Protein AF-A0A534K0Y6-F1 (afdb_monomer)

pLDDT: mean 85.87, std 16.63, range [29.5, 97.94]

Structure (mmCIF, N/CA/C/O backbone):
data_AF-A0A534K0Y6-F1
#
_entry.id   AF-A0A534K0Y6-F1
#
loop_
_atom_site.group_PDB
_atom_site.id
_atom_site.type_symbol
_atom_site.label_atom_id
_atom_site.label_alt_id
_atom_site.label_comp_id
_atom_site.label_asym_id
_atom_site.label_entity_id
_atom_site.label_seq_id
_atom_site.pdbx_PDB_ins_code
_atom_site.Cartn_x
_atom_site.Cartn_y
_atom_site.Cartn_z
_atom_site.occupancy
_atom_site.B_iso_or_equiv
_atom_site.auth_seq_id
_atom_site.auth_comp_id
_atom_site.auth_asym_id
_atom_site.auth_atom_id
_atom_site.pdbx_PDB_model_num
ATOM 1 N N . MET A 1 1 ? -35.574 9.464 45.208 1.00 36.12 1 MET A N 1
ATOM 2 C CA . MET A 1 1 ? -35.406 8.238 44.398 1.00 36.12 1 MET A CA 1
ATOM 3 C C . MET A 1 1 ? -35.103 8.623 42.957 1.00 36.12 1 MET A C 1
ATOM 5 O O . MET A 1 1 ? -35.873 9.393 42.411 1.00 36.12 1 MET A O 1
ATOM 9 N N . LYS A 1 2 ? -33.995 8.073 42.424 1.00 36.19 2 LYS A N 1
ATOM 10 C CA . LYS A 1 2 ? -33.564 7.928 41.011 1.00 36.19 2 LYS A CA 1
ATOM 11 C C . LYS A 1 2 ? -33.537 9.222 40.169 1.00 36.19 2 LYS A C 1
ATOM 13 O O . LYS A 1 2 ? -34.565 9.808 39.893 1.00 36.19 2 LYS A O 1
ATOM 18 N N . GLY A 1 3 ? -32.396 9.765 39.746 1.00 32.25 3 GLY A N 1
ATOM 19 C CA . GLY A 1 3 ? -31.177 9.105 39.270 1.00 32.25 3 GLY A CA 1
ATOM 20 C C . GLY A 1 3 ? -31.118 9.255 37.747 1.00 32.25 3 GLY A C 1
ATOM 21 O O . GLY A 1 3 ? -31.883 8.606 37.049 1.00 32.25 3 GLY A O 1
ATOM 22 N N . ARG A 1 4 ? -30.257 10.164 37.268 1.00 42.78 4 ARG A N 1
ATOM 23 C CA . ARG A 1 4 ? -29.992 10.484 35.853 1.00 42.78 4 ARG A CA 1
ATOM 24 C C . ARG A 1 4 ? -29.722 9.232 35.014 1.00 42.78 4 ARG A C 1
ATOM 26 O O . ARG A 1 4 ? -28.855 8.453 35.388 1.00 42.78 4 ARG A O 1
ATOM 33 N N . GLU A 1 5 ? -30.234 9.217 33.788 1.00 32.22 5 GLU A N 1
ATOM 34 C CA . GLU A 1 5 ? -29.513 8.633 32.654 1.00 32.22 5 GLU A CA 1
ATOM 35 C C . GLU A 1 5 ? -29.237 9.727 31.622 1.00 32.22 5 GLU A C 1
ATOM 37 O O . GLU A 1 5 ? -30.027 10.040 30.738 1.00 32.22 5 GLU A O 1
ATOM 42 N N . ARG A 1 6 ? -28.074 10.368 31.790 1.00 37.31 6 ARG A N 1
ATOM 43 C CA . ARG A 1 6 ? -27.384 11.013 30.676 1.00 37.31 6 ARG A CA 1
ATOM 44 C C . ARG A 1 6 ? -26.852 9.879 29.813 1.00 37.31 6 ARG A C 1
ATOM 46 O O . ARG A 1 6 ? -25.880 9.232 30.200 1.00 37.31 6 ARG A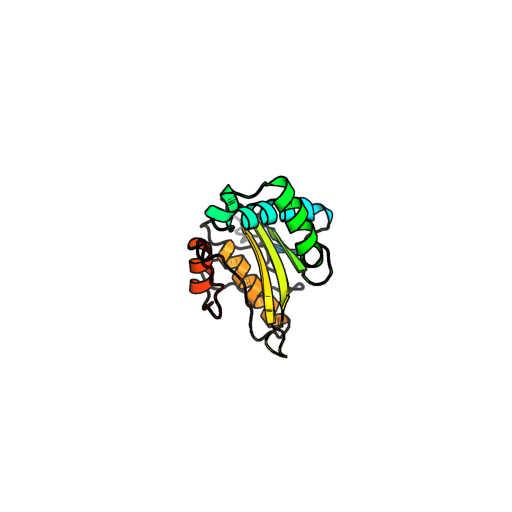 O 1
ATOM 53 N N . THR A 1 7 ? -27.467 9.656 28.662 1.00 35.94 7 THR A N 1
ATOM 54 C CA . THR A 1 7 ? -26.896 8.829 27.602 1.00 35.94 7 THR A CA 1
ATOM 55 C C . THR A 1 7 ? -25.532 9.422 27.257 1.00 35.94 7 THR A C 1
ATOM 57 O O . THR A 1 7 ? -25.429 10.544 26.755 1.00 35.94 7 THR A O 1
ATOM 60 N N . LYS A 1 8 ? -24.461 8.711 27.621 1.00 36.12 8 LYS A N 1
ATOM 61 C CA . LYS A 1 8 ? -23.098 9.057 27.226 1.00 36.12 8 LYS A CA 1
ATOM 62 C C . LYS A 1 8 ? -23.056 8.999 25.698 1.00 36.12 8 LYS A C 1
ATOM 64 O O . LYS A 1 8 ? -23.096 7.911 25.135 1.00 36.12 8 LYS A O 1
ATOM 69 N N . ARG A 1 9 ? -22.972 10.154 25.029 1.00 36.78 9 ARG A N 1
ATOM 70 C CA . ARG A 1 9 ? -22.411 10.203 23.674 1.00 36.78 9 ARG A CA 1
ATOM 71 C C . ARG A 1 9 ? -20.960 9.772 23.826 1.00 36.78 9 ARG A C 1
ATOM 73 O O . ARG A 1 9 ? -20.152 10.532 24.358 1.00 36.78 9 ARG A O 1
ATOM 80 N N . GLY A 1 10 ? -20.674 8.521 23.479 1.00 29.50 10 GLY A N 1
ATOM 81 C CA . GLY A 1 10 ? -19.304 8.085 23.264 1.00 29.50 10 GLY A CA 1
ATOM 82 C C . GLY A 1 10 ? -18.691 8.993 22.206 1.00 29.50 10 GLY A C 1
ATOM 83 O O . GLY A 1 10 ? -19.350 9.338 21.225 1.00 29.50 10 GLY A O 1
ATOM 84 N N . SER A 1 11 ? -17.467 9.447 22.445 1.00 37.84 11 SER A N 1
ATOM 85 C CA . SER A 1 11 ? -16.664 10.106 21.426 1.00 37.84 11 SER A CA 1
ATOM 86 C C . SER A 1 11 ? -16.333 9.062 20.361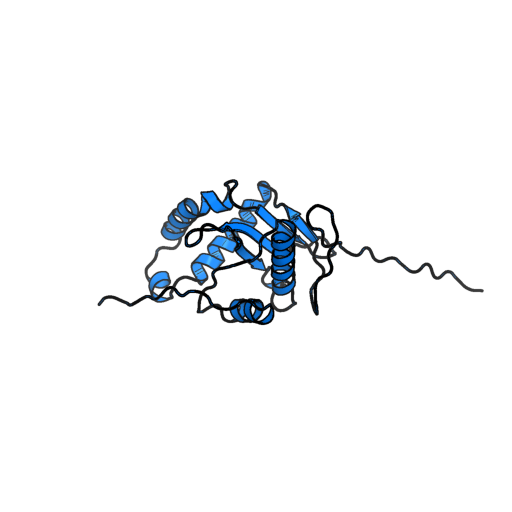 1.00 37.84 11 SER A C 1
ATOM 88 O O . SER A 1 11 ? -15.359 8.325 20.500 1.00 37.84 11 SER A O 1
ATOM 90 N N . HIS A 1 12 ? -17.191 8.945 19.352 1.00 41.34 12 HIS A N 1
ATOM 91 C CA . HIS A 1 12 ? -16.861 8.225 18.131 1.00 41.34 12 HIS A CA 1
ATOM 92 C C . HIS A 1 12 ? -15.654 8.927 17.492 1.00 41.34 12 HIS A C 1
ATOM 94 O O . HIS A 1 12 ? -15.590 10.158 17.437 1.00 41.34 12 HIS A O 1
ATOM 100 N N . ALA A 1 13 ? -14.637 8.147 17.145 1.00 44.53 13 ALA A N 1
ATOM 101 C CA . ALA A 1 13 ? -13.423 8.625 16.513 1.00 44.53 13 ALA A CA 1
ATOM 102 C C . ALA A 1 13 ? -13.706 8.755 15.017 1.00 44.53 13 ALA A C 1
ATOM 104 O O . ALA A 1 13 ? -13.578 7.812 14.244 1.00 44.53 13 ALA A O 1
ATOM 105 N N . ASP A 1 14 ? -14.135 9.946 14.622 1.00 48.50 14 ASP A N 1
ATOM 106 C CA . ASP A 1 14 ? -14.638 10.201 13.280 1.00 48.50 14 ASP A CA 1
ATOM 107 C C . ASP A 1 14 ? -13.602 9.888 12.193 1.00 48.50 14 ASP A C 1
ATOM 109 O O . ASP A 1 14 ? -12.539 10.514 12.103 1.00 48.50 14 ASP A O 1
ATOM 113 N N . THR A 1 15 ? -13.938 8.941 11.315 1.00 58.16 15 THR A N 1
ATOM 114 C CA . THR A 1 15 ? -13.209 8.732 10.070 1.00 58.16 15 THR A CA 1
ATOM 115 C C . THR A 1 15 ? -13.564 9.854 9.095 1.00 58.16 15 THR A C 1
ATOM 117 O O . THR A 1 15 ? -14.646 9.869 8.509 1.00 58.16 15 THR A O 1
ATOM 120 N N . LEU A 1 16 ? -12.656 10.817 8.937 1.00 63.31 16 LEU A N 1
ATOM 121 C CA . LEU A 1 16 ? -12.852 11.967 8.057 1.00 63.31 16 LEU A CA 1
ATOM 122 C C . LEU A 1 16 ? -12.011 11.833 6.780 1.00 63.31 16 LEU A C 1
ATOM 124 O O . LEU A 1 16 ? -10.851 11.416 6.829 1.00 63.31 16 LEU A O 1
ATOM 128 N N . ILE A 1 17 ? -12.579 12.236 5.643 1.00 68.62 17 ILE A N 1
ATOM 129 C CA . ILE A 1 17 ? -11.838 12.563 4.416 1.00 68.62 17 ILE A CA 1
ATOM 130 C C . ILE A 1 17 ? -12.109 14.026 4.118 1.00 68.62 17 ILE A C 1
ATOM 132 O O . ILE A 1 17 ? -13.266 14.404 3.946 1.00 68.62 17 ILE A O 1
ATOM 136 N N . ASP A 1 18 ? -11.047 14.832 4.085 1.00 64.94 18 ASP A N 1
ATOM 137 C CA . ASP A 1 18 ? -11.118 16.277 3.843 1.00 64.94 18 ASP A CA 1
ATOM 138 C C . ASP A 1 18 ? -12.089 17.003 4.808 1.00 64.94 18 ASP A C 1
ATOM 140 O O . ASP A 1 18 ? -12.725 17.991 4.466 1.00 64.94 18 ASP A O 1
ATOM 144 N N . GLY A 1 19 ? -12.193 16.504 6.050 1.00 61.09 19 GLY A N 1
ATOM 145 C CA . GLY A 1 19 ? -13.056 17.060 7.104 1.00 61.09 19 GLY A CA 1
ATOM 146 C C . GLY A 1 19 ? -14.483 16.504 7.134 1.00 61.09 19 GLY A C 1
ATOM 147 O O . GLY A 1 19 ? -15.233 16.808 8.057 1.00 61.09 19 GLY A O 1
ATOM 148 N N . GLU A 1 20 ? -14.848 15.648 6.182 1.00 55.97 20 GLU A N 1
ATOM 149 C CA . GLU A 1 20 ? -16.186 15.071 6.076 1.00 55.97 20 GLU A CA 1
ATOM 150 C C . GLU A 1 20 ? -16.212 13.606 6.509 1.00 55.97 20 GLU A C 1
ATOM 152 O O . GLU A 1 20 ? -15.372 12.803 6.087 1.00 55.97 20 GLU A O 1
ATOM 157 N N . ARG A 1 21 ? -17.222 13.248 7.306 1.00 64.94 21 ARG A N 1
ATOM 158 C CA . ARG A 1 21 ? -17.477 11.864 7.716 1.00 64.94 21 ARG A CA 1
ATOM 159 C C . ARG A 1 21 ? -17.936 11.034 6.521 1.00 64.94 21 ARG A C 1
ATOM 161 O O . ARG A 1 21 ? -18.709 11.515 5.696 1.00 64.94 21 ARG A O 1
ATOM 168 N N . PHE A 1 22 ? -17.519 9.776 6.475 1.00 66.75 22 PHE A N 1
ATOM 169 C CA . PHE A 1 22 ? -18.128 8.775 5.604 1.00 66.75 22 PHE A CA 1
ATOM 170 C C . PHE A 1 22 ? -18.414 7.487 6.381 1.00 66.75 22 PHE A C 1
ATOM 172 O O . PHE A 1 22 ? -17.815 7.237 7.428 1.00 66.75 22 PHE A O 1
ATOM 179 N N . GLU A 1 23 ? -19.345 6.685 5.871 1.00 62.94 23 GLU A N 1
ATOM 180 C CA . GLU A 1 23 ? -19.694 5.385 6.443 1.00 62.94 23 GLU A CA 1
ATOM 181 C C . GLU A 1 23 ? -18.841 4.282 5.811 1.00 62.94 23 GLU A C 1
ATOM 183 O O . GLU A 1 23 ? -18.785 4.147 4.590 1.00 62.94 23 GLU A O 1
ATOM 188 N N . GLN A 1 24 ? -18.169 3.491 6.648 1.00 62.97 24 GLN A N 1
ATOM 189 C CA . GLN A 1 24 ? -17.476 2.275 6.218 1.00 62.97 24 GLN A CA 1
ATOM 190 C C . GLN A 1 24 ? -18.466 1.109 6.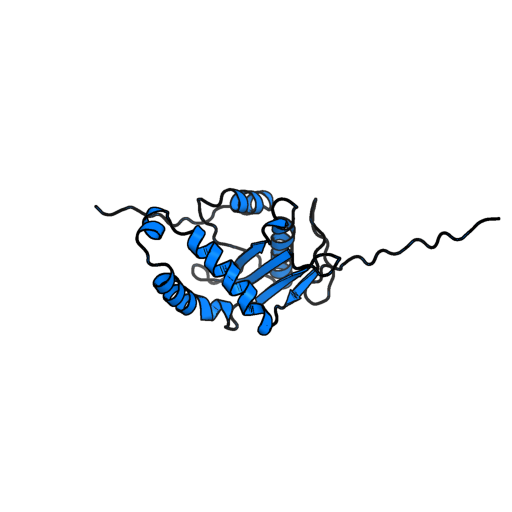124 1.00 62.97 24 GLN A C 1
ATOM 192 O O . GLN A 1 24 ? -19.420 1.030 6.900 1.00 62.97 24 GLN A O 1
ATOM 197 N N . THR A 1 25 ? -18.242 0.183 5.191 1.00 54.75 25 THR A N 1
ATOM 198 C CA . THR A 1 25 ? -19.188 -0.908 4.923 1.00 54.75 25 THR A CA 1
ATOM 199 C C . THR A 1 25 ? -18.751 -2.233 5.558 1.00 54.75 25 THR A C 1
ATOM 201 O O . THR A 1 25 ? -17.730 -2.829 5.219 1.00 54.75 25 THR A O 1
ATOM 204 N N . GLY A 1 26 ? -19.587 -2.794 6.434 1.00 57.81 26 GLY A N 1
ATOM 205 C CA . GLY A 1 26 ? -19.387 -4.122 7.034 1.00 57.81 26 GLY A CA 1
ATOM 206 C C . GLY A 1 26 ? -18.563 -4.110 8.327 1.00 57.81 26 GLY A C 1
ATOM 207 O O . GLY A 1 26 ? -18.491 -3.100 9.012 1.00 57.81 26 GLY A O 1
ATOM 208 N 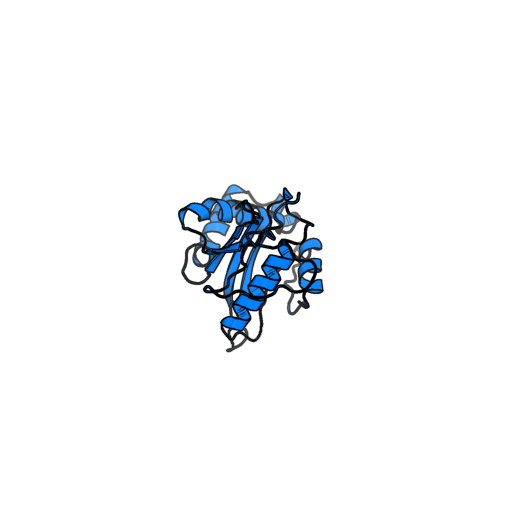N . ALA A 1 27 ? -17.973 -5.255 8.699 1.00 54.88 27 ALA A N 1
ATOM 209 C CA . ALA A 1 27 ? -17.167 -5.389 9.918 1.00 54.88 27 ALA A CA 1
ATOM 210 C C . ALA A 1 27 ? -15.810 -4.679 9.765 1.00 54.88 27 ALA A C 1
ATOM 212 O O . ALA A 1 27 ? -14.798 -5.302 9.432 1.00 54.88 27 ALA A O 1
ATOM 213 N N . THR A 1 28 ? -15.808 -3.365 9.941 1.00 64.44 28 THR A N 1
ATOM 214 C CA . THR A 1 28 ? -14.615 -2.523 9.910 1.00 64.44 28 THR A CA 1
ATOM 215 C C . THR A 1 28 ? -14.264 -2.027 11.306 1.00 64.44 28 THR A C 1
ATOM 217 O O . THR A 1 28 ? -15.113 -1.904 12.188 1.00 64.44 28 THR A O 1
ATOM 220 N N . VAL A 1 29 ? -12.971 -1.790 11.524 1.00 79.38 29 VAL A N 1
ATOM 221 C CA . VAL A 1 29 ? -12.486 -1.098 12.721 1.00 79.38 29 VAL A CA 1
ATOM 222 C C . VAL A 1 29 ? -12.632 0.396 12.485 1.00 79.38 29 VAL A C 1
ATOM 224 O O . VAL A 1 29 ? -12.173 0.891 11.452 1.00 79.38 29 VAL A O 1
ATOM 227 N N . GLU A 1 30 ? -13.237 1.093 13.444 1.00 79.44 30 GLU A N 1
ATOM 228 C CA . GLU A 1 30 ? -13.279 2.553 13.468 1.00 79.44 30 GLU A CA 1
ATOM 229 C C . GLU A 1 30 ? -11.848 3.093 13.569 1.00 79.44 30 GLU A C 1
ATOM 231 O O . GLU A 1 30 ? -11.088 2.727 14.469 1.00 79.44 30 GLU A O 1
ATOM 236 N N . LEU A 1 31 ? -11.467 3.929 12.607 1.00 87.12 31 LEU A N 1
ATOM 237 C CA . LEU A 1 31 ? -10.135 4.513 12.541 1.00 87.12 31 LEU A CA 1
ATOM 238 C C . LEU A 1 31 ? -10.203 5.997 12.197 1.00 87.12 31 LEU A C 1
ATOM 240 O O . LEU A 1 31 ? -11.047 6.448 11.425 1.00 87.12 31 LEU A O 1
ATOM 244 N N . ARG A 1 32 ? -9.278 6.772 12.750 1.00 90.44 32 ARG A N 1
ATOM 245 C CA . ARG A 1 32 ? -9.068 8.170 12.402 1.00 90.44 32 ARG A CA 1
ATOM 246 C C . ARG A 1 32 ? -7.903 8.261 11.431 1.00 90.44 32 ARG A C 1
ATOM 248 O O . ARG A 1 32 ? -6.785 7.879 11.764 1.00 90.44 32 ARG A O 1
ATOM 255 N N . MET A 1 33 ? -8.158 8.814 10.250 1.00 93.50 33 MET A N 1
ATOM 256 C CA . MET A 1 33 ? -7.110 9.077 9.266 1.00 93.50 33 MET A CA 1
ATOM 257 C C . MET A 1 33 ? -6.658 10.529 9.341 1.00 93.50 33 MET A C 1
ATOM 259 O O . MET A 1 33 ? -7.474 11.450 9.416 1.00 93.50 33 MET A O 1
ATOM 263 N N . ARG A 1 34 ? -5.347 10.750 9.281 1.00 93.50 34 ARG A N 1
ATOM 264 C CA . ARG A 1 34 ? -4.760 12.091 9.172 1.00 93.50 34 ARG A CA 1
ATOM 265 C C . ARG A 1 34 ? -3.528 12.071 8.292 1.00 93.50 34 ARG A C 1
ATOM 267 O O . ARG A 1 34 ? -2.870 11.043 8.189 1.00 93.50 34 ARG A O 1
ATOM 274 N N . ARG A 1 35 ? -3.169 13.213 7.705 1.00 94.25 35 ARG A N 1
ATOM 275 C CA . ARG A 1 35 ? -1.895 13.328 6.986 1.00 94.25 35 ARG A CA 1
ATOM 276 C C . ARG A 1 35 ? -0.723 13.028 7.928 1.00 94.25 35 ARG A C 1
ATOM 278 O O . ARG A 1 35 ? -0.722 13.458 9.088 1.00 94.25 35 ARG A O 1
ATOM 285 N N . ALA A 1 36 ? 0.259 12.293 7.420 1.00 93.94 36 ALA A N 1
ATOM 286 C CA . ALA A 1 36 ? 1.525 12.083 8.104 1.00 93.94 36 ALA A CA 1
ATOM 287 C C . ALA A 1 36 ? 2.336 13.386 8.125 1.00 93.94 36 ALA A C 1
ATOM 289 O O . ALA A 1 36 ? 2.340 14.152 7.159 1.00 93.94 36 ALA A O 1
ATOM 290 N N . ARG A 1 37 ? 3.028 13.634 9.234 1.00 93.06 37 ARG A N 1
ATOM 291 C CA . ARG A 1 37 ? 4.007 14.717 9.373 1.00 93.06 37 ARG A CA 1
ATOM 292 C C . ARG A 1 37 ? 5.368 14.229 8.888 1.00 93.06 37 ARG A C 1
ATOM 294 O O . ARG A 1 37 ? 5.676 13.048 9.011 1.00 93.06 37 ARG A O 1
ATOM 301 N N . ALA A 1 38 ? 6.222 15.143 8.428 1.00 90.62 38 ALA A N 1
ATOM 302 C CA . ALA A 1 38 ? 7.582 14.797 8.002 1.00 90.62 38 ALA A CA 1
ATOM 303 C C . ALA A 1 38 ? 8.388 14.084 9.109 1.00 90.62 38 ALA A C 1
ATOM 305 O O . ALA A 1 38 ? 9.140 13.156 8.832 1.00 90.62 38 ALA A O 1
ATOM 306 N N . SER A 1 39 ? 8.166 14.444 10.380 1.00 93.31 39 SER A N 1
ATOM 307 C CA 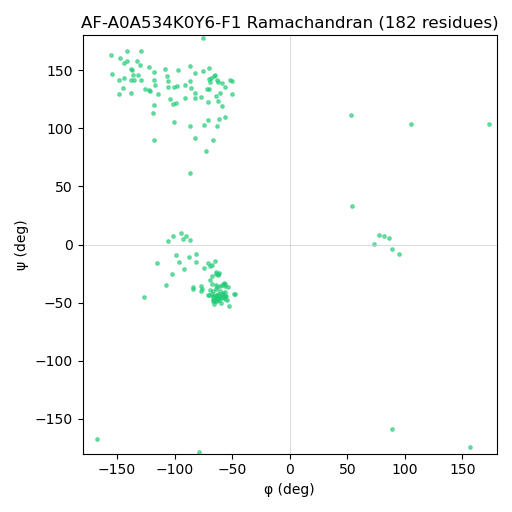. SER A 1 39 ? 8.787 13.777 11.533 1.00 93.31 39 SER A CA 1
ATOM 308 C C . SER A 1 39 ? 8.368 12.312 11.718 1.00 93.31 39 SER A C 1
ATOM 310 O O . SER A 1 39 ? 9.015 11.589 12.468 1.00 93.31 39 SER A O 1
ATOM 312 N N . GLU A 1 40 ? 7.305 11.860 11.049 1.00 93.62 40 GLU A N 1
ATOM 313 C CA . GLU A 1 40 ? 6.782 10.491 11.125 1.00 93.62 40 GLU A CA 1
ATOM 314 C C . GLU A 1 40 ? 7.255 9.622 9.954 1.00 93.62 40 GLU A C 1
ATOM 316 O O . GLU A 1 40 ? 7.085 8.405 9.987 1.00 93.62 40 GLU A O 1
ATOM 321 N N . TYR A 1 41 ? 7.900 10.207 8.939 1.00 91.69 41 TYR A N 1
ATOM 322 C CA . TYR A 1 41 ? 8.411 9.464 7.786 1.00 91.69 41 TYR A CA 1
ATOM 323 C C . TYR A 1 41 ? 9.392 8.343 8.159 1.00 91.69 41 TYR A C 1
ATOM 325 O O . TYR A 1 41 ? 9.329 7.300 7.513 1.00 91.69 41 TYR A O 1
ATOM 333 N N . PRO A 1 42 ? 10.233 8.454 9.211 1.00 92.81 42 PRO A N 1
ATOM 334 C CA . PRO A 1 42 ? 11.052 7.326 9.651 1.00 92.81 42 PRO A CA 1
ATOM 335 C C . PRO A 1 42 ? 10.250 6.061 10.008 1.00 92.81 42 PRO A C 1
ATOM 337 O O . PRO A 1 42 ? 10.722 4.956 9.748 1.00 92.81 42 PRO A O 1
ATOM 340 N N . ILE A 1 43 ? 9.033 6.201 10.556 1.00 92.00 43 ILE A N 1
ATOM 341 C CA . ILE A 1 43 ? 8.153 5.064 10.893 1.00 92.00 43 ILE A CA 1
ATOM 342 C C . ILE A 1 43 ? 7.709 4.360 9.613 1.00 92.00 43 ILE A C 1
ATOM 344 O O . ILE A 1 43 ? 7.811 3.140 9.488 1.00 92.00 43 ILE A O 1
ATOM 348 N N . LEU A 1 44 ? 7.240 5.155 8.656 1.00 91.88 44 LEU A N 1
ATOM 349 C CA . LEU A 1 44 ? 6.790 4.677 7.362 1.00 91.88 44 LEU A CA 1
ATOM 350 C C . LEU A 1 44 ? 7.936 3.988 6.610 1.00 91.88 44 LEU A C 1
ATOM 352 O O . LEU A 1 44 ? 7.784 2.853 6.174 1.00 91.88 44 LEU A O 1
ATOM 356 N N . TRP A 1 45 ? 9.109 4.623 6.551 1.00 92.19 45 TRP A N 1
ATOM 357 C CA . TRP A 1 45 ? 10.297 4.053 5.921 1.00 92.19 45 TRP A CA 1
ATOM 358 C C . TRP A 1 45 ? 10.678 2.696 6.514 1.00 92.19 45 TRP A C 1
ATOM 360 O O . TRP A 1 45 ? 10.958 1.766 5.760 1.00 92.19 45 TRP A O 1
ATOM 370 N N . GLY A 1 46 ? 10.657 2.552 7.843 1.00 91.56 46 GLY A N 1
ATOM 371 C CA . GLY A 1 46 ? 10.949 1.273 8.494 1.00 91.56 46 GLY A CA 1
ATOM 372 C C . GLY A 1 46 ? 10.009 0.154 8.034 1.00 91.56 46 GLY A C 1
ATOM 373 O O . GLY A 1 46 ? 10.456 -0.938 7.681 1.00 91.56 46 GLY A O 1
ATOM 374 N N . ALA A 1 47 ? 8.711 0.442 7.970 1.00 91.12 47 ALA A N 1
ATOM 375 C CA . ALA A 1 47 ? 7.698 -0.515 7.541 1.00 91.12 47 ALA A CA 1
ATOM 376 C C . ALA A 1 47 ? 7.743 -0.827 6.032 1.00 91.12 47 ALA A C 1
ATOM 378 O O . ALA A 1 47 ? 7.684 -2.004 5.657 1.00 91.12 47 ALA A O 1
ATOM 379 N N . THR A 1 48 ? 7.911 0.184 5.174 1.00 91.94 48 THR A N 1
ATOM 380 C CA . THR A 1 48 ? 8.051 0.013 3.718 1.00 91.94 48 THR A CA 1
ATOM 381 C C . THR A 1 48 ? 9.281 -0.829 3.387 1.00 91.94 48 THR A C 1
ATOM 383 O O . THR A 1 48 ? 9.200 -1.770 2.601 1.00 91.94 48 THR A O 1
ATOM 386 N N . LEU A 1 49 ? 10.429 -0.537 4.010 1.00 93.56 49 LEU A N 1
ATOM 387 C CA . LEU A 1 49 ? 11.683 -1.252 3.750 1.00 93.56 49 LEU A CA 1
ATOM 388 C C . LEU A 1 49 ? 11.642 -2.702 4.216 1.00 93.56 49 LEU A C 1
ATOM 390 O O . LEU A 1 49 ? 12.276 -3.554 3.589 1.00 93.56 49 LEU A O 1
ATOM 394 N N . GLN A 1 50 ? 10.939 -2.987 5.313 1.00 89.25 50 GLN A N 1
ATOM 395 C CA . GLN A 1 50 ? 10.706 -4.358 5.756 1.00 89.25 50 GLN A CA 1
ATOM 396 C C . GLN A 1 50 ? 9.823 -5.100 4.748 1.00 89.25 50 GLN A C 1
ATOM 398 O O . GLN A 1 50 ? 10.208 -6.154 4.254 1.00 89.25 50 GLN A O 1
ATOM 403 N N . THR A 1 51 ? 8.687 -4.509 4.380 1.00 88.75 51 THR A N 1
ATOM 404 C CA . THR A 1 51 ? 7.698 -5.149 3.499 1.00 88.75 51 THR A CA 1
ATOM 405 C C . THR A 1 51 ? 8.263 -5.402 2.102 1.00 88.75 51 THR A C 1
ATOM 407 O O . THR A 1 51 ? 8.214 -6.526 1.617 1.00 88.75 51 THR A O 1
ATOM 410 N N . ALA A 1 52 ? 8.903 -4.403 1.490 1.00 92.50 52 ALA A N 1
ATOM 411 C CA . ALA A 1 52 ? 9.494 -4.552 0.162 1.00 92.50 52 ALA A CA 1
ATOM 412 C C . ALA A 1 52 ? 10.646 -5.571 0.117 1.00 92.50 52 ALA A C 1
ATOM 414 O O . ALA A 1 52 ? 10.924 -6.131 -0.939 1.00 92.50 52 ALA A O 1
ATOM 415 N N . TRP A 1 53 ? 11.323 -5.821 1.240 1.00 93.75 53 TRP A N 1
ATOM 416 C CA . TRP A 1 53 ? 12.323 -6.888 1.332 1.00 93.75 53 TRP A CA 1
ATOM 417 C C . TRP A 1 53 ? 11.695 -8.265 1.461 1.00 93.75 53 TRP A C 1
ATOM 419 O O . TRP A 1 53 ? 12.181 -9.223 0.863 1.00 93.75 53 TRP A O 1
ATOM 429 N N . ASP A 1 54 ? 10.627 -8.361 2.247 1.00 90.56 54 ASP A N 1
ATOM 430 C CA . ASP A 1 54 ? 9.889 -9.604 2.443 1.00 90.56 54 ASP A CA 1
ATOM 431 C C . ASP A 1 54 ? 9.160 -10.049 1.168 1.00 90.56 54 ASP A C 1
ATOM 433 O O . ASP A 1 54 ? 9.003 -11.251 0.960 1.00 90.56 54 ASP A O 1
ATOM 437 N N . ASP A 1 55 ? 8.798 -9.098 0.301 1.00 90.69 55 ASP A N 1
ATOM 438 C CA . ASP A 1 55 ? 8.155 -9.334 -0.996 1.00 90.69 55 ASP A CA 1
ATOM 439 C C . ASP A 1 55 ? 9.134 -9.722 -2.124 1.00 90.69 55 ASP A C 1
ATOM 441 O O . ASP A 1 55 ? 8.692 -10.105 -3.210 1.00 90.69 55 ASP A O 1
ATOM 445 N N . LEU A 1 56 ? 10.455 -9.653 -1.903 1.00 91.38 56 LEU A N 1
ATOM 446 C CA . LEU A 1 56 ? 11.421 -10.147 -2.888 1.00 91.38 56 LEU A CA 1
ATOM 447 C C . LEU A 1 56 ? 11.260 -11.663 -3.096 1.00 91.38 56 LEU A C 1
ATOM 449 O O . LEU A 1 56 ? 11.093 -12.395 -2.112 1.00 91.38 56 LEU A O 1
ATOM 453 N N . PRO A 1 57 ? 11.406 -12.165 -4.340 1.00 90.38 57 PRO A N 1
ATOM 454 C CA . PRO A 1 57 ? 11.543 -13.596 -4.583 1.00 90.38 57 PRO A CA 1
ATOM 455 C C . PRO A 1 57 ? 12.647 -14.200 -3.708 1.00 90.38 57 PRO A C 1
ATOM 457 O O . PRO A 1 57 ? 13.677 -13.571 -3.450 1.00 90.38 57 PRO A O 1
ATOM 460 N N . GLU A 1 58 ? 12.419 -15.411 -3.199 1.00 89.56 58 GLU A N 1
ATOM 461 C CA . GLU A 1 58 ? 13.298 -16.014 -2.192 1.00 89.56 58 GLU A CA 1
ATOM 462 C C . GLU A 1 58 ? 14.739 -16.184 -2.698 1.00 89.56 58 GLU A C 1
ATOM 464 O O . GLU A 1 58 ? 15.692 -15.933 -1.957 1.00 89.56 58 GLU A O 1
ATOM 469 N N . ASP A 1 59 ? 14.897 -16.577 -3.959 1.00 90.12 59 ASP A N 1
ATOM 470 C CA . ASP A 1 59 ? 16.178 -16.705 -4.651 1.00 90.12 59 ASP A CA 1
ATOM 471 C C . ASP A 1 59 ? 16.908 -15.357 -4.749 1.00 90.12 59 ASP A C 1
ATOM 473 O O . ASP A 1 59 ? 18.103 -15.269 -4.455 1.00 90.12 59 ASP A O 1
ATOM 477 N N . GLU A 1 60 ? 16.185 -14.278 -5.059 1.00 92.44 60 GLU A N 1
ATOM 478 C CA . GLU A 1 60 ? 16.741 -12.928 -5.088 1.00 92.44 60 GLU A CA 1
ATOM 479 C C . GLU A 1 60 ? 17.149 -12.439 -3.699 1.00 92.44 60 GLU A C 1
ATOM 481 O O . GLU A 1 60 ? 18.240 -11.897 -3.508 1.00 92.44 60 GLU A O 1
ATOM 486 N N . ARG A 1 61 ? 16.304 -12.669 -2.697 1.00 93.38 61 ARG A N 1
ATOM 487 C CA . ARG A 1 61 ? 16.576 -12.249 -1.323 1.00 93.38 61 ARG A CA 1
ATOM 488 C C . ARG A 1 61 ? 17.803 -12.948 -0.735 1.00 93.38 61 ARG A C 1
ATOM 490 O O . ARG A 1 61 ? 18.542 -12.328 0.022 1.00 93.38 61 ARG A O 1
ATOM 497 N N . LYS A 1 62 ? 18.047 -14.214 -1.097 1.00 92.62 62 LYS A N 1
ATOM 498 C CA . LYS A 1 62 ? 19.222 -14.989 -0.651 1.00 92.62 62 LYS A CA 1
ATOM 499 C C . LYS A 1 62 ? 20.544 -14.488 -1.239 1.00 92.62 62 LYS A C 1
ATOM 501 O O . LYS A 1 62 ? 21.573 -14.621 -0.583 1.00 92.62 62 LYS A O 1
ATOM 506 N N . ARG A 1 63 ? 20.536 -13.930 -2.456 1.00 94.38 63 ARG A N 1
ATOM 507 C CA . ARG A 1 63 ? 21.755 -13.451 -3.146 1.00 94.38 63 ARG A CA 1
ATOM 508 C C . ARG A 1 63 ? 22.082 -11.978 -2.888 1.00 94.38 63 ARG A C 1
ATOM 510 O O . ARG A 1 63 ? 23.209 -11.554 -3.134 1.00 94.38 63 ARG A O 1
ATOM 517 N N . LEU A 1 64 ? 21.103 -11.175 -2.471 1.00 96.00 64 LEU A N 1
ATOM 518 C CA . LEU A 1 64 ? 21.265 -9.730 -2.304 1.00 96.00 64 LEU A CA 1
ATOM 519 C C . LEU A 1 64 ? 21.822 -9.366 -0.922 1.00 96.00 64 LEU A C 1
ATOM 521 O O . LEU A 1 64 ? 21.397 -9.890 0.102 1.00 96.00 64 LEU A O 1
ATOM 525 N N . ASP A 1 65 ? 22.718 -8.378 -0.886 1.00 97.19 65 ASP A N 1
ATOM 526 C CA . ASP A 1 65 ? 23.105 -7.720 0.364 1.00 97.19 65 ASP A CA 1
ATOM 527 C C . ASP A 1 65 ? 22.017 -6.727 0.803 1.00 97.19 65 ASP A C 1
ATOM 529 O O . ASP A 1 65 ? 21.628 -5.831 0.043 1.00 97.19 65 ASP A O 1
ATOM 533 N N . ARG A 1 66 ? 21.555 -6.860 2.053 1.00 95.38 66 ARG A N 1
ATOM 534 C CA . ARG A 1 66 ? 20.461 -6.057 2.620 1.00 95.38 66 ARG A CA 1
ATOM 535 C C . ARG A 1 66 ? 20.742 -4.557 2.565 1.00 95.38 66 ARG A C 1
ATOM 537 O O . ARG A 1 66 ? 19.864 -3.789 2.178 1.00 95.38 66 ARG A O 1
ATOM 544 N N . ARG A 1 67 ? 21.955 -4.134 2.939 1.00 95.69 67 ARG A N 1
ATOM 545 C CA . ARG A 1 67 ? 22.317 -2.709 3.032 1.00 95.69 67 ARG A CA 1
ATOM 546 C C . ARG A 1 67 ? 22.408 -2.069 1.650 1.00 95.69 67 ARG A C 1
ATOM 548 O O . ARG A 1 67 ? 21.904 -0.965 1.449 1.00 95.69 67 ARG A O 1
ATOM 555 N N . ARG A 1 68 ? 23.019 -2.763 0.686 1.00 96.19 68 ARG A N 1
ATOM 556 C CA . ARG A 1 68 ? 23.112 -2.310 -0.710 1.00 96.19 68 ARG A CA 1
ATOM 557 C C . ARG A 1 68 ? 21.740 -2.225 -1.366 1.00 96.19 68 ARG A C 1
ATOM 559 O O . ARG A 1 68 ? 21.462 -1.234 -2.040 1.00 96.19 68 ARG A O 1
ATOM 566 N N . TRP A 1 69 ? 20.886 -3.226 -1.150 1.00 96.75 69 TRP A N 1
ATOM 567 C CA . TRP A 1 69 ? 19.505 -3.182 -1.627 1.00 96.75 69 TRP A CA 1
ATOM 568 C C . TRP A 1 69 ? 18.759 -1.988 -1.041 1.00 96.75 69 TRP A C 1
ATOM 570 O O . TRP A 1 69 ? 18.115 -1.260 -1.786 1.00 96.75 69 TRP A O 1
ATOM 580 N N . GLU A 1 70 ? 18.885 -1.745 0.264 1.00 96.00 70 GLU A N 1
ATOM 581 C CA . GLU A 1 70 ? 18.163 -0.663 0.934 1.00 96.00 70 GLU A CA 1
ATOM 582 C C . GLU A 1 70 ? 18.577 0.704 0.391 1.00 96.00 70 GLU A C 1
ATOM 584 O O . GLU A 1 70 ? 17.716 1.506 0.029 1.00 96.00 70 GLU A O 1
ATOM 589 N N . ALA A 1 71 ? 19.883 0.951 0.255 1.00 94.94 71 ALA A N 1
ATOM 590 C CA . ALA A 1 71 ? 20.391 2.188 -0.332 1.00 94.94 71 ALA A CA 1
ATOM 591 C C . ALA A 1 71 ? 19.863 2.405 -1.762 1.00 94.94 71 ALA A C 1
ATOM 593 O O . ALA A 1 71 ? 19.458 3.513 -2.120 1.00 94.94 71 ALA A O 1
ATOM 594 N N . HIS A 1 72 ? 19.824 1.342 -2.573 1.00 94.62 72 HIS A N 1
ATOM 595 C CA . HIS A 1 72 ? 19.276 1.399 -3.927 1.00 94.62 72 HIS A CA 1
ATOM 596 C C . HIS A 1 72 ? 17.761 1.655 -3.932 1.00 94.62 72 HIS A C 1
ATOM 598 O O . HIS A 1 72 ? 17.278 2.521 -4.663 1.00 94.62 72 HIS A O 1
ATOM 604 N N . PHE A 1 73 ? 17.013 0.915 -3.115 1.00 94.19 73 PHE A N 1
ATOM 605 C CA . PHE A 1 73 ? 15.559 0.987 -3.048 1.00 94.19 73 PHE A CA 1
ATOM 606 C C . PHE A 1 73 ? 15.094 2.367 -2.584 1.00 94.19 73 PHE A C 1
ATOM 608 O O . PHE A 1 73 ? 14.251 2.968 -3.249 1.00 94.19 73 PHE A O 1
ATOM 615 N N . ARG A 1 74 ? 15.705 2.913 -1.521 1.00 93.06 74 ARG A N 1
ATOM 616 C CA . ARG A 1 74 ? 15.425 4.271 -1.028 1.00 93.06 74 ARG A CA 1
ATOM 617 C C . ARG A 1 74 ? 15.543 5.303 -2.144 1.00 93.06 74 ARG A C 1
ATOM 619 O O . ARG A 1 74 ? 14.572 5.996 -2.420 1.00 93.06 74 ARG A O 1
ATOM 626 N N . LYS A 1 75 ? 16.672 5.325 -2.862 1.00 91.38 75 LYS A N 1
ATOM 627 C CA . LYS A 1 75 ? 16.893 6.255 -3.983 1.00 91.38 75 LYS A CA 1
ATOM 628 C C . LYS A 1 75 ? 15.805 6.156 -5.061 1.00 91.38 75 LYS A C 1
ATOM 630 O O . LYS A 1 75 ? 15.455 7.154 -5.682 1.00 91.38 75 LYS A O 1
ATOM 635 N N . LYS A 1 76 ? 15.281 4.953 -5.314 1.00 89.06 76 LYS A N 1
ATOM 636 C CA . LYS A 1 76 ? 14.260 4.718 -6.344 1.00 89.06 76 LYS A CA 1
ATOM 637 C C . LYS A 1 76 ? 12.864 5.177 -5.914 1.00 89.06 76 LYS A C 1
ATOM 639 O O . LYS A 1 76 ? 12.113 5.677 -6.749 1.00 89.06 76 LYS A O 1
ATOM 644 N N . ILE A 1 77 ? 12.506 4.980 -4.646 1.00 89.06 77 ILE A N 1
ATOM 645 C CA . ILE A 1 77 ? 11.152 5.245 -4.135 1.00 89.06 77 ILE A CA 1
ATOM 646 C C . ILE A 1 77 ? 11.014 6.623 -3.468 1.00 89.06 77 ILE A C 1
ATOM 648 O O . ILE A 1 77 ? 9.897 7.116 -3.338 1.00 89.06 77 ILE A O 1
ATOM 652 N N . GLU A 1 78 ? 12.117 7.299 -3.136 1.00 86.75 78 GLU A N 1
ATOM 653 C CA . GLU A 1 78 ? 12.136 8.657 -2.566 1.00 86.75 78 GLU A CA 1
ATOM 654 C C . GLU A 1 78 ? 11.235 9.664 -3.315 1.00 86.75 78 GLU A C 1
ATOM 656 O O . GLU A 1 78 ? 10.463 10.349 -2.649 1.00 86.75 78 GLU A O 1
ATOM 661 N N . PRO A 1 79 ? 11.163 9.718 -4.664 1.00 84.25 79 PRO A N 1
ATOM 662 C CA . PRO A 1 79 ? 10.242 10.638 -5.345 1.00 84.25 79 PRO A CA 1
ATOM 663 C C . PRO A 1 79 ? 8.756 10.376 -5.056 1.00 84.25 79 PRO A C 1
ATOM 665 O O . PRO A 1 79 ? 7.930 11.283 -5.151 1.00 84.25 79 PRO A O 1
ATOM 668 N N . TYR A 1 80 ? 8.399 9.137 -4.718 1.00 80.56 80 TYR A N 1
ATOM 669 C CA . TYR A 1 80 ? 7.046 8.773 -4.309 1.00 80.56 80 TYR A CA 1
ATOM 670 C C . TYR A 1 80 ? 6.857 9.047 -2.820 1.00 80.56 80 TYR A C 1
ATOM 672 O O . TYR A 1 80 ? 5.808 9.541 -2.420 1.00 80.56 80 TYR A O 1
ATOM 680 N N . PHE A 1 81 ? 7.870 8.792 -1.997 1.00 79.94 81 PHE A N 1
ATOM 681 C CA . PHE A 1 81 ? 7.768 8.883 -0.543 1.00 79.94 81 PHE A CA 1
ATOM 682 C C . PHE A 1 81 ? 7.966 10.293 0.026 1.00 79.94 81 PHE A C 1
ATOM 684 O O . PHE A 1 81 ? 7.277 10.703 0.953 1.00 79.94 81 PHE A O 1
ATOM 691 N N . GLU A 1 82 ? 8.851 11.080 -0.558 1.00 80.88 82 GLU A N 1
ATOM 692 C CA . GLU A 1 82 ? 9.197 12.424 -0.087 1.00 80.88 82 GLU A CA 1
ATOM 693 C C . GLU A 1 82 ? 8.808 13.505 -1.099 1.00 80.88 82 GLU A C 1
ATOM 695 O O . GLU A 1 82 ? 8.659 14.670 -0.739 1.00 80.88 82 GLU A O 1
ATOM 700 N N . GLY A 1 83 ? 8.539 13.116 -2.347 1.00 81.25 83 GLY A N 1
ATOM 701 C CA . GLY A 1 83 ? 7.969 14.006 -3.351 1.00 81.25 83 GLY A CA 1
ATOM 702 C C . GLY A 1 83 ? 6.471 14.279 -3.170 1.00 81.25 83 GLY A C 1
ATOM 703 O O . GLY A 1 83 ? 5.784 13.723 -2.309 1.00 81.25 83 GLY A O 1
ATOM 704 N N . ASN A 1 84 ? 5.948 15.125 -4.058 1.00 83.12 84 ASN A N 1
ATOM 705 C CA . ASN A 1 84 ? 4.551 15.573 -4.093 1.00 83.12 84 ASN A CA 1
ATOM 706 C C . ASN A 1 84 ? 3.607 14.636 -4.870 1.00 83.12 84 ASN A C 1
ATOM 708 O O . ASN A 1 84 ? 2.434 14.955 -5.035 1.00 83.12 84 ASN A O 1
ATOM 712 N N . ARG A 1 85 ? 4.105 13.494 -5.360 1.00 84.62 85 ARG A N 1
ATOM 713 C CA . ARG A 1 85 ? 3.315 12.539 -6.158 1.00 84.62 85 ARG A CA 1
ATOM 714 C C . ARG A 1 85 ? 2.330 11.715 -5.338 1.00 84.62 85 ARG A C 1
ATOM 716 O O . ARG A 1 85 ? 1.412 11.133 -5.907 1.00 84.62 85 ARG A O 1
ATOM 723 N N . THR A 1 86 ? 2.551 11.617 -4.030 1.00 93.75 86 THR A N 1
ATOM 724 C CA . THR A 1 86 ? 1.698 10.822 -3.148 1.00 93.75 86 THR A CA 1
ATOM 725 C C . THR A 1 86 ? 1.409 11.547 -1.841 1.00 93.75 86 THR A C 1
ATOM 727 O O . THR A 1 86 ? 2.221 12.317 -1.315 1.00 93.75 86 THR A O 1
ATOM 730 N N . GLU A 1 87 ? 0.247 11.235 -1.295 1.00 94.62 87 GLU A N 1
ATOM 731 C CA . GLU A 1 87 ? -0.260 11.637 -0.003 1.00 94.62 87 GLU A CA 1
ATOM 732 C C . GLU A 1 87 ? -0.082 10.485 0.996 1.00 94.62 87 GLU A C 1
ATOM 734 O O . GLU A 1 87 ? -0.361 9.327 0.687 1.00 94.62 87 GLU A O 1
ATOM 739 N N . LYS A 1 88 ? 0.383 10.798 2.208 1.00 94.88 88 LYS A N 1
ATOM 740 C CA . LYS A 1 88 ? 0.664 9.812 3.255 1.00 94.88 88 LYS A CA 1
ATOM 741 C C . LYS A 1 88 ? -0.291 10.037 4.403 1.00 94.88 88 LYS A C 1
ATOM 743 O O . LYS A 1 88 ? -0.402 11.165 4.889 1.00 94.88 88 LYS A O 1
ATOM 748 N N . TYR A 1 89 ? -0.941 8.976 4.848 1.00 96.19 89 TYR A N 1
ATOM 749 C CA . TYR A 1 89 ? -1.921 9.035 5.916 1.00 96.19 89 TYR A CA 1
ATOM 750 C C . TYR A 1 89 ? -1.587 8.056 7.031 1.00 96.19 89 TYR A C 1
ATOM 752 O O . TYR A 1 89 ? -1.301 6.892 6.776 1.00 96.19 89 TYR A O 1
ATOM 760 N N . MET A 1 90 ? -1.667 8.543 8.265 1.00 95.94 90 MET A N 1
ATOM 761 C CA . MET A 1 90 ? -1.596 7.756 9.490 1.00 95.94 90 MET A CA 1
ATOM 762 C C . MET A 1 90 ? -3.004 7.336 9.886 1.00 95.94 90 MET A C 1
ATOM 764 O O . MET A 1 90 ? -3.921 8.161 9.844 1.00 95.94 90 MET A O 1
ATOM 768 N N . ALA A 1 91 ? -3.145 6.083 10.295 1.00 95.62 91 ALA A N 1
ATOM 769 C CA . ALA A 1 91 ? -4.356 5.537 10.874 1.00 95.62 91 ALA A CA 1
ATOM 770 C C . ALA A 1 91 ? -4.186 5.399 12.380 1.00 95.62 91 ALA A C 1
ATOM 772 O O . ALA A 1 91 ? -3.249 4.751 12.853 1.00 95.62 91 ALA A O 1
ATOM 773 N N . GLU A 1 92 ? -5.103 6.001 13.118 1.00 94.50 92 GLU A N 1
ATOM 774 C CA . GLU A 1 92 ? -5.141 5.967 14.572 1.00 94.50 92 GLU A CA 1
ATOM 775 C C . GLU A 1 92 ? -6.431 5.294 15.035 1.00 94.50 92 GLU A C 1
ATOM 777 O O . GLU A 1 92 ? -7.486 5.474 14.425 1.00 94.50 92 GLU A O 1
ATOM 782 N N . GLY A 1 93 ? -6.355 4.502 16.098 1.00 90.62 93 GLY A N 1
ATOM 783 C CA . GLY A 1 93 ? -7.541 3.960 16.748 1.00 90.62 93 GLY A CA 1
ATOM 784 C C . GLY A 1 93 ? -8.212 4.990 17.650 1.00 90.62 93 GLY A C 1
ATOM 785 O O . GLY A 1 93 ? -7.772 6.137 17.773 1.00 90.62 93 GLY A O 1
ATOM 786 N N . ALA A 1 94 ? -9.293 4.577 18.310 1.00 84.06 94 ALA A N 1
ATOM 787 C CA . ALA A 1 94 ? -10.083 5.467 19.158 1.00 84.06 94 ALA A CA 1
ATOM 788 C C . ALA A 1 94 ? -9.291 6.054 20.341 1.00 84.06 94 ALA A C 1
ATOM 790 O O . ALA A 1 94 ? -9.637 7.130 20.827 1.00 84.06 94 ALA A O 1
ATOM 791 N N . SER A 1 95 ? -8.225 5.381 20.795 1.00 85.88 95 SER A N 1
ATOM 792 C CA . SER A 1 95 ? -7.357 5.881 21.869 1.00 85.88 95 SER A CA 1
ATOM 793 C C . SER A 1 95 ? -6.150 6.682 21.366 1.00 85.88 95 SER A C 1
ATOM 795 O O . SER A 1 95 ? -5.326 7.121 22.167 1.00 85.88 95 SER A O 1
ATOM 797 N N . GLY A 1 96 ? -6.063 6.921 20.053 1.00 87.31 96 GLY A N 1
ATOM 798 C CA . GLY A 1 96 ? -4.940 7.603 19.410 1.00 87.31 96 GLY A CA 1
ATOM 799 C C . GLY A 1 96 ? -3.741 6.691 19.143 1.00 87.31 96 GLY A C 1
ATOM 800 O O . GLY A 1 96 ? -2.681 7.173 18.747 1.00 87.31 96 GLY A O 1
ATOM 801 N N . GLU A 1 97 ? -3.879 5.383 19.361 1.00 93.38 97 GLU A N 1
ATOM 802 C CA . GLU A 1 97 ? -2.835 4.414 19.068 1.00 93.38 97 GLU A CA 1
ATOM 803 C C . GLU A 1 97 ? -2.631 4.276 17.557 1.00 93.38 97 GLU A C 1
ATOM 805 O O . GLU A 1 97 ? -3.590 4.251 16.789 1.00 93.38 97 GLU A O 1
ATOM 810 N N . PHE A 1 98 ? -1.379 4.167 17.118 1.00 94.81 98 PHE A N 1
ATOM 811 C CA . PHE A 1 98 ? -1.059 3.980 15.707 1.00 94.81 98 PHE A CA 1
ATOM 812 C C . PHE A 1 98 ? -1.446 2.570 15.250 1.00 94.81 98 PHE A C 1
ATOM 814 O O . PHE A 1 98 ? -0.961 1.582 15.797 1.00 94.81 98 PHE A O 1
ATOM 821 N N . LEU A 1 99 ? -2.292 2.477 14.226 1.00 95.88 99 LEU A N 1
ATOM 822 C CA . LEU A 1 99 ? -2.774 1.211 13.668 1.00 95.88 99 LEU A CA 1
ATOM 823 C C . LEU A 1 99 ? -2.073 0.835 12.359 1.00 95.88 99 LEU A C 1
ATOM 825 O O . LEU A 1 99 ? -2.008 -0.345 12.002 1.00 95.88 99 LEU A O 1
ATOM 829 N N . GLY A 1 100 ? -1.558 1.821 11.627 1.00 96.00 100 GLY A N 1
ATOM 830 C CA . GLY A 1 100 ? -0.975 1.619 10.306 1.00 96.00 100 GLY A CA 1
ATOM 831 C C . GLY A 1 100 ? -0.976 2.885 9.459 1.00 96.00 100 GLY A C 1
ATOM 832 O O . GLY A 1 100 ? -1.345 3.958 9.930 1.00 96.00 100 GLY A O 1
ATOM 833 N N . TYR A 1 101 ? -0.581 2.767 8.197 1.00 96.62 101 TYR A N 1
ATOM 834 C CA . TYR A 1 101 ? -0.559 3.897 7.271 1.00 96.62 101 TYR A CA 1
ATOM 835 C C . TYR A 1 101 ? -1.008 3.507 5.861 1.00 96.62 101 TYR A C 1
ATOM 837 O O . TYR A 1 101 ? -1.082 2.328 5.505 1.00 96.62 101 TYR A O 1
ATOM 845 N N . LEU A 1 102 ? -1.282 4.540 5.065 1.00 96.69 102 LEU A N 1
ATOM 846 C CA . LEU A 1 102 ? -1.542 4.479 3.632 1.00 96.69 102 LEU A CA 1
ATOM 847 C C . LEU A 1 102 ? -0.670 5.488 2.895 1.00 96.69 102 LEU A C 1
ATOM 849 O O . LEU A 1 102 ? -0.505 6.621 3.349 1.00 96.69 102 LEU A O 1
ATOM 853 N N . VAL A 1 103 ? -0.184 5.096 1.724 1.00 95.94 103 VAL A N 1
ATOM 854 C CA . VAL A 1 103 ? 0.421 5.993 0.742 1.00 95.94 103 VAL A CA 1
ATOM 855 C C . VAL A 1 103 ? -0.421 5.923 -0.524 1.00 95.94 103 VAL A C 1
ATOM 857 O O . VAL A 1 103 ? -0.493 4.880 -1.173 1.00 95.94 103 VAL A O 1
ATOM 860 N N . LEU A 1 104 ? -1.088 7.025 -0.853 1.00 96.25 104 LEU A N 1
ATOM 861 C CA . LEU A 1 104 ? -2.020 7.133 -1.973 1.00 96.25 104 LEU A CA 1
ATOM 862 C C . LEU A 1 104 ? -1.528 8.164 -2.974 1.00 96.25 104 LEU A C 1
ATOM 864 O O . LEU A 1 104 ? -0.916 9.155 -2.601 1.00 96.25 104 LEU A O 1
ATOM 868 N N . GLY A 1 105 ? -1.824 7.976 -4.245 1.00 94.62 105 GLY A N 1
ATOM 869 C CA . GLY A 1 105 ? -1.561 8.992 -5.253 1.00 94.62 105 GLY A CA 1
ATOM 870 C C . GLY A 1 105 ? -2.269 8.662 -6.545 1.00 94.62 105 GLY A C 1
ATOM 871 O O . GLY A 1 105 ? -3.113 7.768 -6.598 1.00 94.62 105 GLY A O 1
ATOM 872 N N . GLU A 1 106 ? -1.890 9.366 -7.598 1.00 93.25 106 GLU A N 1
ATOM 873 C CA . GLU A 1 106 ? -2.355 9.065 -8.943 1.00 93.25 106 GLU A CA 1
ATOM 874 C C . GLU A 1 106 ? -1.333 8.206 -9.688 1.00 93.25 106 GLU A C 1
ATOM 876 O O . GLU A 1 106 ? -0.121 8.269 -9.452 1.00 93.25 106 GLU A O 1
ATOM 881 N N . SER A 1 107 ? -1.835 7.379 -10.597 1.00 91.38 107 SER A N 1
ATOM 882 C CA . SER A 1 107 ? -1.037 6.631 -11.559 1.00 91.38 107 SER A CA 1
ATOM 883 C C . SER A 1 107 ? -1.756 6.582 -12.906 1.00 91.38 107 SER A C 1
ATOM 885 O O . SER A 1 107 ? -2.971 6.760 -13.009 1.00 91.38 107 SER A O 1
ATOM 887 N N . GLY A 1 108 ? -0.993 6.358 -13.967 1.00 85.50 108 GLY A N 1
ATOM 888 C CA . GLY A 1 108 ? -1.481 6.380 -15.339 1.00 85.50 108 GLY A CA 1
ATOM 889 C C . GLY A 1 108 ? -0.309 6.243 -16.295 1.00 85.50 108 GLY A C 1
ATOM 890 O O . GLY A 1 108 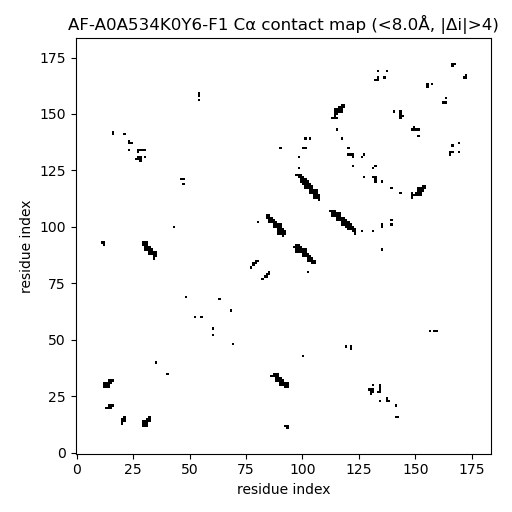? 0.464 7.177 -16.466 1.00 85.50 108 GLY A O 1
ATOM 891 N N . PHE A 1 109 ? -0.145 5.055 -16.873 1.00 80.69 10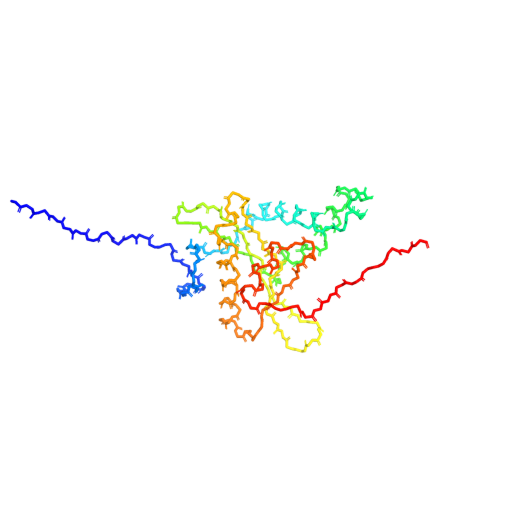9 PHE A N 1
ATOM 892 C CA . PHE A 1 109 ? 0.899 4.803 -17.873 1.00 80.69 109 PHE A CA 1
ATOM 893 C C . PHE A 1 109 ? 0.324 4.213 -19.159 1.00 80.69 109 PHE A C 1
ATOM 895 O O . PHE A 1 109 ? 0.665 4.647 -20.250 1.00 80.69 109 PHE A O 1
ATOM 902 N N . LEU A 1 110 ? -0.571 3.231 -19.034 1.00 84.69 110 LEU A N 1
ATOM 903 C CA . LEU A 1 110 ? -1.141 2.518 -20.182 1.00 84.69 110 LEU A CA 1
ATOM 904 C C . LEU A 1 110 ? -2.383 3.184 -20.782 1.00 84.69 110 LEU A C 1
ATOM 906 O O . LEU A 1 110 ? -2.856 2.753 -21.829 1.00 84.69 110 LEU A O 1
ATOM 910 N N . THR A 1 111 ? -2.947 4.179 -20.101 1.00 83.94 111 THR A N 1
ATOM 911 C CA . THR A 1 111 ? -4.189 4.848 -20.492 1.00 83.94 111 THR A CA 1
ATOM 912 C C . THR A 1 111 ? -4.034 6.354 -20.317 1.00 83.94 111 THR A C 1
ATOM 914 O O . THR A 1 111 ? -3.318 6.774 -19.408 1.00 83.94 111 THR A O 1
ATOM 917 N N . PRO A 1 112 ? -4.729 7.172 -21.128 1.00 85.31 112 PRO A N 1
ATOM 918 C CA . PRO A 1 112 ? -4.772 8.621 -20.925 1.00 85.31 112 PRO A CA 1
ATOM 919 C C . PRO A 1 112 ? -5.554 9.012 -19.662 1.00 85.31 112 PRO A C 1
ATOM 921 O O . PRO A 1 112 ? -5.411 10.120 -19.160 1.00 85.31 112 PRO A O 1
ATOM 924 N N . GLU A 1 113 ? -6.382 8.107 -19.140 1.00 87.38 113 GLU A N 1
ATOM 925 C CA . GLU A 1 113 ? -7.114 8.310 -17.896 1.00 87.38 113 GLU A CA 1
ATOM 926 C C . GLU A 1 113 ? -6.236 7.990 -16.684 1.00 87.38 113 GLU A C 1
ATOM 928 O O . GLU A 1 113 ? -5.699 6.878 -16.576 1.00 87.38 113 GLU A O 1
ATOM 933 N N . THR A 1 114 ? -6.127 8.941 -15.755 1.00 91.50 114 THR A N 1
ATOM 934 C CA . THR A 1 114 ? -5.493 8.706 -14.456 1.00 91.50 114 THR A CA 1
ATOM 935 C C . THR A 1 114 ? -6.424 7.907 -13.545 1.00 91.50 114 THR A C 1
ATOM 937 O O . THR A 1 114 ? -7.654 7.973 -13.626 1.00 91.50 114 THR A O 1
ATOM 940 N N . HIS A 1 115 ? -5.831 7.104 -12.669 1.00 94.75 115 HIS A N 1
ATOM 941 C CA . HIS A 1 115 ? -6.539 6.361 -11.635 1.00 94.75 115 HIS A CA 1
ATOM 942 C C . HIS A 1 115 ? -5.865 6.577 -10.284 1.00 94.75 115 HIS A C 1
ATOM 944 O O . HIS A 1 115 ? -4.660 6.829 -10.210 1.00 94.75 115 HIS A O 1
ATOM 950 N N . ALA A 1 116 ? -6.645 6.426 -9.217 1.00 96.94 116 ALA A N 1
ATOM 951 C CA . ALA A 1 116 ? -6.104 6.368 -7.872 1.00 96.94 116 ALA A CA 1
ATOM 952 C C . ALA A 1 116 ? -5.236 5.115 -7.710 1.00 96.94 116 ALA A C 1
ATOM 954 O O . ALA A 1 116 ? -5.541 4.052 -8.260 1.00 96.94 116 ALA A O 1
ATOM 955 N N . PHE A 1 117 ? -4.180 5.218 -6.917 1.00 96.50 117 PHE A N 1
ATOM 956 C CA . PHE A 1 117 ? -3.261 4.121 -6.673 1.00 96.50 117 PHE A CA 1
ATOM 957 C C . PHE A 1 117 ? -2.881 4.045 -5.195 1.00 96.50 117 PHE A C 1
ATOM 959 O O . PHE A 1 117 ? -2.480 5.049 -4.602 1.00 96.50 117 PHE A O 1
ATOM 966 N N . ILE A 1 118 ? -2.991 2.850 -4.612 1.00 97.38 118 ILE A N 1
ATOM 967 C CA . ILE A 1 118 ? -2.427 2.536 -3.297 1.00 97.38 118 ILE A CA 1
ATOM 968 C C . ILE A 1 118 ? -0.980 2.107 -3.526 1.00 97.38 118 ILE A C 1
ATOM 970 O O . ILE A 1 118 ? -0.722 0.997 -3.988 1.00 97.38 118 ILE A O 1
ATOM 974 N N . TYR A 1 119 ? -0.045 3.014 -3.248 1.00 95.00 119 TYR A N 1
ATOM 975 C CA . TYR A 1 119 ? 1.391 2.775 -3.405 1.00 95.00 119 TYR A CA 1
ATOM 976 C C . TYR A 1 119 ? 1.960 1.932 -2.272 1.00 95.00 119 TYR A C 1
ATOM 978 O O . TYR A 1 119 ? 2.866 1.137 -2.497 1.00 95.00 119 TYR A O 1
ATOM 986 N N . ASP A 1 120 ? 1.446 2.127 -1.062 1.00 94.88 120 ASP A N 1
ATOM 987 C CA . ASP A 1 120 ? 1.835 1.340 0.097 1.00 94.88 120 ASP A CA 1
ATOM 988 C C . ASP A 1 120 ? 0.701 1.333 1.124 1.00 94.88 120 ASP A C 1
ATOM 990 O O . ASP A 1 120 ? -0.054 2.301 1.270 1.00 94.88 120 ASP A O 1
ATOM 994 N N . ILE A 1 121 ? 0.580 0.218 1.826 1.00 95.81 121 ILE A N 1
ATOM 995 C CA . ILE A 1 121 ? -0.373 0.008 2.904 1.00 95.81 121 ILE A CA 1
ATOM 996 C C . ILE A 1 121 ? 0.256 -0.930 3.912 1.00 95.81 121 ILE A C 1
ATOM 998 O O . ILE A 1 121 ? 0.699 -2.035 3.594 1.00 95.81 121 ILE A O 1
ATOM 1002 N N . TRP A 1 122 ? 0.214 -0.519 5.169 1.00 95.81 122 TRP A N 1
ATOM 1003 C CA . TRP A 1 122 ? 0.772 -1.326 6.230 1.00 95.81 122 TRP A CA 1
ATOM 1004 C C . TRP A 1 122 ? -0.058 -1.215 7.494 1.00 95.81 122 TRP A C 1
ATOM 1006 O O . TRP A 1 122 ? -0.583 -0.158 7.834 1.00 95.81 122 TRP A O 1
ATOM 1016 N N . VAL A 1 123 ? -0.152 -2.338 8.198 1.00 95.38 123 VAL A N 1
ATOM 1017 C CA . VAL A 1 123 ? -0.848 -2.463 9.477 1.00 95.38 123 VAL A CA 1
ATOM 1018 C C . VAL A 1 123 ? 0.144 -2.976 10.506 1.00 95.38 123 VAL A C 1
ATOM 1020 O O . VAL A 1 123 ? 0.837 -3.977 10.248 1.00 95.38 123 VAL A O 1
ATOM 1023 N N . VAL A 1 124 ? 0.150 -2.320 11.667 1.00 95.12 124 VAL A N 1
ATOM 1024 C CA . VAL A 1 124 ? 0.934 -2.707 12.843 1.00 95.12 124 VAL A CA 1
ATOM 1025 C C . VAL A 1 124 ? 0.707 -4.193 13.138 1.00 95.12 124 VAL A C 1
ATOM 1027 O O . VAL A 1 124 ? -0.454 -4.620 13.148 1.00 95.12 124 VAL A O 1
ATOM 1030 N N . PRO A 1 125 ? 1.764 -5.016 13.312 1.00 93.88 125 PRO A N 1
ATOM 1031 C CA . PRO A 1 125 ? 1.638 -6.468 13.426 1.00 93.88 125 PRO A CA 1
ATOM 1032 C C . PRO A 1 125 ? 0.565 -6.933 14.413 1.00 93.88 125 PRO A C 1
ATOM 1034 O O . PRO A 1 125 ? -0.253 -7.789 14.074 1.00 93.88 125 PRO A O 1
ATOM 1037 N N . GLU A 1 126 ? 0.497 -6.288 15.571 1.00 95.25 126 GLU A N 1
ATOM 1038 C CA . GLU A 1 126 ? -0.411 -6.567 16.683 1.00 95.25 126 GLU A CA 1
ATOM 1039 C C . GLU A 1 126 ? -1.885 -6.267 16.351 1.00 95.25 126 GLU A C 1
ATOM 1041 O O . GLU A 1 126 ? -2.797 -6.763 17.019 1.00 95.25 126 GLU A O 1
ATOM 1046 N N . HIS A 1 127 ? -2.144 -5.477 15.306 1.00 93.69 127 HIS A N 1
ATOM 1047 C CA . HIS A 1 127 ? -3.482 -5.090 14.851 1.00 93.69 127 HIS A CA 1
ATOM 1048 C C . HIS A 1 127 ? -3.923 -5.816 13.567 1.00 93.69 127 HIS A C 1
ATOM 1050 O O . HIS A 1 127 ? -5.020 -5.587 13.046 1.00 93.69 127 HIS A O 1
ATOM 1056 N N . ARG A 1 128 ? -3.102 -6.736 13.048 1.00 92.19 128 ARG A N 1
ATOM 1057 C CA . ARG A 1 128 ? -3.437 -7.557 11.875 1.00 92.19 128 ARG A CA 1
ATOM 1058 C C . ARG A 1 128 ? -4.532 -8.575 12.200 1.00 92.19 128 ARG A C 1
ATOM 1060 O O . ARG A 1 128 ? -4.686 -9.007 13.334 1.00 92.19 128 ARG A O 1
ATOM 1067 N N . GLY A 1 129 ? -5.310 -8.954 11.184 1.00 90.44 129 GLY A N 1
ATOM 1068 C CA . GLY A 1 129 ? -6.410 -9.919 11.334 1.00 90.44 129 GLY A CA 1
ATOM 1069 C C . GLY A 1 129 ? -7.644 -9.377 12.065 1.00 90.44 129 GLY A C 1
ATOM 1070 O O . GLY A 1 129 ? -8.620 -10.098 12.208 1.00 90.44 129 GLY A O 1
ATOM 1071 N N . LYS A 1 130 ? -7.629 -8.105 12.487 1.00 91.69 130 LYS A N 1
ATOM 1072 C CA . LYS A 1 130 ? -8.722 -7.462 13.233 1.00 91.69 130 LYS A CA 1
ATOM 1073 C C . LYS A 1 130 ? -9.619 -6.562 12.376 1.00 91.69 130 LYS A C 1
ATOM 1075 O O . LYS A 1 130 ? -10.437 -5.846 12.923 1.00 91.69 130 LYS A O 1
ATOM 1080 N N . GLY A 1 131 ? -9.444 -6.553 11.052 1.00 91.62 131 GLY A N 1
ATOM 1081 C CA . GLY A 1 131 ? -10.222 -5.710 10.129 1.00 91.62 131 GLY A CA 1
ATOM 1082 C C . GLY A 1 131 ? -9.583 -4.364 9.757 1.00 91.62 131 GLY A C 1
ATOM 1083 O O . GLY A 1 131 ? -10.042 -3.735 8.812 1.00 91.62 131 GLY A O 1
ATOM 1084 N N . VAL A 1 132 ? -8.474 -3.956 10.390 1.00 93.38 132 VAL A N 1
ATOM 1085 C CA . VAL A 1 132 ? -7.804 -2.663 10.109 1.00 93.38 132 VAL A CA 1
ATOM 1086 C C . VAL A 1 132 ? -7.421 -2.504 8.635 1.00 93.38 132 VAL A C 1
ATOM 1088 O O . VAL A 1 132 ? -7.715 -1.481 8.029 1.00 93.38 132 VAL A O 1
ATOM 1091 N N . GLY A 1 133 ? -6.811 -3.526 8.024 1.00 94.38 133 GLY A N 1
ATOM 1092 C CA . GLY A 1 133 ? -6.427 -3.465 6.608 1.00 94.38 133 GLY A CA 1
ATOM 1093 C C . GLY A 1 133 ? -7.626 -3.262 5.679 1.00 94.38 133 GLY A C 1
ATOM 1094 O O . GLY A 1 133 ? -7.528 -2.518 4.711 1.00 94.38 133 GLY A O 1
ATOM 1095 N N . LYS A 1 134 ? -8.777 -3.858 6.017 1.00 94.38 134 LYS A N 1
ATOM 1096 C CA . LYS A 1 134 ? -10.024 -3.660 5.277 1.00 94.38 134 LYS A CA 1
ATOM 1097 C C . LYS A 1 134 ? -10.492 -2.205 5.395 1.00 94.38 134 LYS A C 1
ATOM 1099 O O . LYS A 1 134 ? -10.730 -1.571 4.372 1.00 94.38 134 LYS A O 1
ATOM 1104 N N . SER A 1 135 ? -10.531 -1.663 6.616 1.00 93.06 135 SER A N 1
ATOM 1105 C CA . SER A 1 135 ? -10.896 -0.263 6.869 1.00 93.06 135 SER A CA 1
ATOM 1106 C C . SER A 1 135 ? -10.010 0.725 6.100 1.00 93.06 135 SER A C 1
ATOM 1108 O O . SER A 1 135 ? -10.510 1.700 5.548 1.00 93.06 135 SER A O 1
ATOM 1110 N N . LEU A 1 136 ? -8.698 0.470 6.031 1.00 95.69 136 LEU A N 1
ATOM 1111 C CA . LEU A 1 136 ? -7.758 1.306 5.276 1.00 95.69 136 LEU A CA 1
ATOM 1112 C C . LEU A 1 136 ? -8.062 1.302 3.772 1.00 95.69 136 LEU A C 1
ATOM 1114 O O . LEU A 1 136 ? -8.072 2.354 3.140 1.00 95.69 136 LEU A O 1
ATOM 1118 N N . VAL A 1 137 ? -8.325 0.133 3.186 1.00 96.38 137 VAL A N 1
ATOM 1119 C CA . VAL A 1 137 ? -8.611 0.031 1.747 1.00 96.38 137 VAL A CA 1
ATOM 1120 C C . VAL A 1 137 ? -9.965 0.654 1.402 1.00 96.38 137 VAL A C 1
ATOM 1122 O O . VAL A 1 137 ? -10.065 1.348 0.392 1.00 96.38 137 VAL A O 1
ATOM 1125 N N . GLU A 1 138 ? -10.989 0.473 2.240 1.00 94.44 138 GLU A N 1
ATOM 1126 C CA . GLU A 1 138 ? -12.272 1.168 2.063 1.00 94.44 138 GLU A CA 1
ATOM 1127 C C . GLU A 1 138 ? -12.095 2.688 2.146 1.00 94.44 138 GLU A C 1
ATOM 1129 O O . GLU A 1 138 ? -12.580 3.415 1.278 1.00 94.44 138 GLU A O 1
ATOM 1134 N N . TRP A 1 139 ? -11.312 3.167 3.119 1.00 95.19 139 TRP A N 1
ATOM 1135 C CA . TRP A 1 139 ? -10.966 4.583 3.227 1.00 95.19 139 TRP A CA 1
ATOM 1136 C C . TRP A 1 139 ? -10.266 5.109 1.966 1.00 95.19 139 TRP A C 1
ATOM 1138 O O . TRP A 1 139 ? -10.612 6.179 1.468 1.00 95.19 139 TRP A O 1
ATOM 1148 N N . ALA A 1 140 ? -9.325 4.345 1.404 1.00 96.62 140 ALA A N 1
ATOM 1149 C CA . ALA A 1 140 ? -8.656 4.698 0.153 1.00 96.62 140 ALA A CA 1
ATOM 1150 C C . ALA A 1 140 ? -9.628 4.747 -1.042 1.00 96.62 140 ALA A C 1
ATOM 1152 O O . ALA A 1 140 ? -9.494 5.606 -1.915 1.00 96.62 140 ALA A O 1
ATOM 1153 N N . GLY A 1 141 ? -10.623 3.855 -1.077 1.00 95.69 141 GLY A N 1
ATOM 1154 C CA . GLY A 1 141 ? -11.680 3.858 -2.088 1.00 95.69 141 GLY A CA 1
ATOM 1155 C C . GLY A 1 141 ? -12.539 5.123 -2.038 1.00 95.69 141 GLY A C 1
ATOM 1156 O O . GLY A 1 141 ? -12.776 5.749 -3.073 1.00 95.69 141 GLY A O 1
ATOM 1157 N N . GLU A 1 142 ? -12.943 5.552 -0.842 1.00 94.06 142 GLU A N 1
ATOM 1158 C CA . GLU A 1 142 ? -13.669 6.815 -0.669 1.00 94.06 142 GLU A CA 1
ATOM 1159 C C . GLU A 1 142 ? -12.805 8.034 -1.005 1.00 94.06 142 GLU A C 1
ATOM 1161 O O . GLU A 1 142 ? -13.271 8.957 -1.678 1.00 94.06 142 GLU A O 1
ATOM 1166 N N . TRP A 1 143 ? -11.526 8.017 -0.615 1.00 95.00 143 TRP A N 1
ATOM 1167 C CA . TRP A 1 143 ? -10.559 9.050 -0.991 1.00 95.00 143 TRP A CA 1
ATOM 1168 C C . TRP A 1 143 ? -10.481 9.206 -2.516 1.00 95.00 143 TRP A C 1
ATOM 1170 O O . TRP A 1 143 ? -10.537 10.327 -3.030 1.00 95.00 143 TRP A O 1
ATOM 1180 N N . ALA A 1 144 ? -10.441 8.085 -3.243 1.00 95.62 144 ALA A N 1
ATOM 1181 C CA . ALA A 1 144 ? -10.411 8.065 -4.700 1.00 95.62 144 ALA A CA 1
ATOM 1182 C C . ALA A 1 144 ? -11.715 8.595 -5.317 1.00 95.62 144 ALA A C 1
ATOM 1184 O O . ALA A 1 144 ? -11.671 9.415 -6.237 1.00 95.62 144 ALA A O 1
ATOM 1185 N N . ARG A 1 145 ? -12.875 8.168 -4.794 1.00 94.62 145 ARG A N 1
ATOM 1186 C CA . ARG A 1 145 ? -14.193 8.594 -5.292 1.00 94.62 145 ARG A CA 1
ATOM 1187 C C . ARG A 1 145 ? -14.400 10.097 -5.132 1.00 94.62 145 ARG A C 1
ATOM 1189 O O . ARG A 1 145 ? -14.839 10.745 -6.079 1.00 94.62 145 ARG A O 1
ATOM 1196 N N . LYS A 1 146 ? -14.039 10.668 -3.977 1.00 93.12 146 LYS A N 1
ATOM 1197 C CA . LYS A 1 146 ? -14.146 12.119 -3.728 1.00 93.12 146 LYS A CA 1
ATOM 1198 C C . LYS A 1 146 ? -13.281 12.961 -4.666 1.00 93.12 146 LYS A C 1
ATOM 1200 O O . LYS A 1 146 ? -13.615 14.106 -4.939 1.00 93.12 146 LYS A O 1
ATOM 1205 N N . ARG A 1 147 ? -12.199 12.385 -5.192 1.00 92.56 147 ARG A N 1
ATOM 1206 C CA . ARG A 1 147 ? -11.308 13.014 -6.183 1.00 92.56 147 ARG A CA 1
ATOM 1207 C C . ARG A 1 147 ? -11.734 12.750 -7.633 1.00 92.56 147 ARG A C 1
ATOM 1209 O O . ARG A 1 147 ? -11.020 13.107 -8.559 1.00 92.56 147 ARG A O 1
ATOM 1216 N N . GLY A 1 148 ? -12.902 12.139 -7.847 1.00 94.06 148 GLY A N 1
ATOM 1217 C CA . GLY A 1 148 ? -13.459 11.894 -9.179 1.00 94.06 148 GLY A CA 1
ATOM 1218 C C . GLY A 1 148 ? -12.830 10.714 -9.922 1.00 94.06 148 GLY A C 1
ATOM 1219 O O . GLY A 1 148 ? -13.136 10.496 -11.096 1.00 94.06 148 GLY A O 1
ATOM 1220 N N . HIS A 1 149 ? -11.981 9.915 -9.269 1.00 95.06 149 HIS A N 1
ATOM 1221 C CA . HIS A 1 149 ? -11.428 8.726 -9.904 1.00 95.06 149 HIS A CA 1
ATOM 1222 C C . HIS A 1 149 ? -12.496 7.644 -10.051 1.00 95.06 149 HIS A C 1
ATOM 1224 O O . HIS A 1 149 ? -13.195 7.283 -9.105 1.00 95.06 149 HIS A O 1
ATOM 1230 N N . ARG A 1 150 ? -12.563 7.050 -11.245 1.00 94.06 150 ARG A N 1
ATOM 1231 C CA . ARG A 1 150 ? -13.453 5.912 -11.528 1.00 94.06 150 ARG A CA 1
ATOM 1232 C C . ARG A 1 150 ? -12.889 4.573 -11.060 1.00 94.06 150 ARG A C 1
ATOM 1234 O O . ARG A 1 150 ? -13.609 3.579 -11.032 1.00 94.06 150 ARG A O 1
ATOM 1241 N N . LYS A 1 151 ? -11.590 4.524 -10.757 1.00 95.06 151 LYS A N 1
ATOM 1242 C CA . LYS A 1 151 ? -10.872 3.294 -10.430 1.00 95.06 151 LYS A CA 1
ATOM 1243 C C . LYS A 1 151 ? -9.745 3.567 -9.444 1.00 95.06 151 LYS A C 1
ATOM 1245 O O . LYS A 1 151 ? -9.048 4.573 -9.570 1.00 95.06 151 LYS A O 1
ATOM 1250 N N . ILE A 1 152 ? -9.557 2.635 -8.515 1.00 97.31 152 ILE A N 1
ATOM 1251 C CA . ILE A 1 152 ? -8.392 2.546 -7.638 1.00 97.31 152 ILE A CA 1
ATOM 1252 C C . ILE A 1 152 ? -7.655 1.237 -7.927 1.00 97.31 152 ILE A C 1
ATOM 1254 O O . ILE A 1 152 ? -8.291 0.205 -8.151 1.00 97.31 152 ILE A O 1
ATOM 1258 N N . LYS A 1 153 ? -6.324 1.282 -7.981 1.00 97.12 153 LYS A N 1
ATOM 1259 C CA . LYS A 1 153 ? -5.468 0.114 -8.233 1.00 97.12 153 LYS A CA 1
ATOM 1260 C C . LYS A 1 153 ? -4.368 -0.003 -7.182 1.00 97.12 153 LYS A C 1
ATOM 1262 O O . LYS A 1 153 ? -4.128 0.926 -6.417 1.00 97.12 153 LYS A O 1
ATOM 1267 N N . LEU A 1 154 ? -3.721 -1.161 -7.156 1.00 97.19 154 LEU A N 1
ATOM 1268 C CA . LEU A 1 154 ? -2.570 -1.472 -6.316 1.00 97.19 154 LEU A CA 1
ATOM 1269 C C . LEU A 1 154 ? -1.757 -2.597 -6.959 1.00 97.19 154 LEU A C 1
ATOM 1271 O O . LEU A 1 154 ? -2.270 -3.326 -7.813 1.00 97.19 154 LEU A O 1
ATOM 1275 N N . GLU A 1 155 ? -0.514 -2.754 -6.520 1.00 95.38 155 GLU A N 1
ATOM 1276 C CA . GLU A 1 155 ? 0.289 -3.952 -6.765 1.00 95.38 155 GLU A CA 1
ATOM 1277 C C . GLU A 1 155 ? 0.391 -4.769 -5.471 1.00 95.38 155 GLU A C 1
ATOM 1279 O O . GLU A 1 155 ? 0.403 -4.226 -4.368 1.00 95.38 155 GLU A O 1
ATOM 1284 N N . VAL A 1 156 ? 0.418 -6.094 -5.602 1.00 95.19 156 VAL A N 1
ATOM 1285 C CA . VAL A 1 156 ? 0.549 -7.025 -4.478 1.00 95.19 156 VAL A CA 1
ATOM 1286 C C . VAL A 1 156 ? 1.381 -8.221 -4.920 1.00 95.19 156 VAL A C 1
ATOM 1288 O O . VAL A 1 156 ? 1.163 -8.758 -6.008 1.00 95.19 156 VAL A O 1
ATOM 1291 N N . ALA A 1 157 ? 2.336 -8.638 -4.088 1.00 92.81 157 ALA A N 1
ATOM 1292 C CA . ALA A 1 157 ? 3.140 -9.822 -4.356 1.00 92.81 157 ALA A CA 1
ATOM 1293 C C . ALA A 1 157 ? 2.261 -11.085 -4.417 1.00 92.81 157 ALA A C 1
ATOM 1295 O O . ALA A 1 157 ? 1.357 -11.271 -3.597 1.00 92.81 157 ALA A O 1
ATOM 1296 N N . GLU A 1 158 ? 2.549 -11.992 -5.356 1.00 91.19 158 GLU A N 1
ATOM 1297 C CA . GLU A 1 158 ? 1.801 -13.252 -5.520 1.00 91.19 158 GLU A CA 1
ATOM 1298 C C . GLU A 1 158 ? 1.840 -14.106 -4.238 1.00 91.19 158 GLU A C 1
ATOM 1300 O O . GLU A 1 158 ? 0.854 -14.734 -3.849 1.00 91.19 158 GLU A O 1
ATOM 1305 N N . THR A 1 159 ? 2.959 -14.06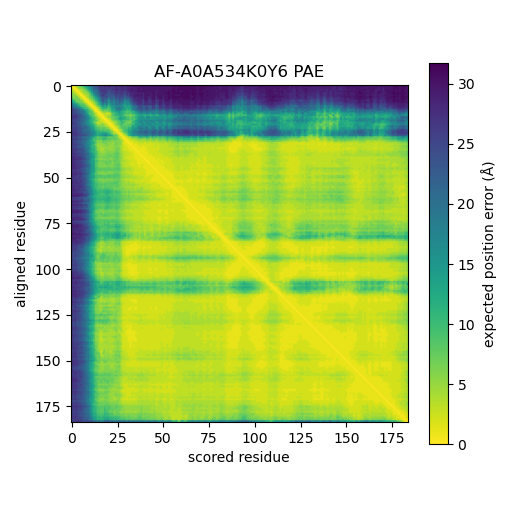9 -3.518 1.00 90.44 159 THR A N 1
ATOM 1306 C CA . THR A 1 159 ? 3.164 -14.780 -2.249 1.00 90.44 159 THR A CA 1
ATOM 1307 C C . THR A 1 159 ? 2.359 -14.187 -1.086 1.00 90.44 159 THR A C 1
ATOM 1309 O O . THR A 1 159 ? 2.136 -14.865 -0.082 1.00 90.44 159 THR A O 1
ATOM 1312 N N . ASN A 1 160 ? 1.842 -12.960 -1.209 1.00 92.19 160 ASN A N 1
ATOM 1313 C CA . ASN A 1 160 ? 1.118 -12.266 -0.146 1.00 92.19 160 ASN A CA 1
ATOM 1314 C C . ASN A 1 160 ? -0.381 -12.625 -0.143 1.00 92.19 160 ASN A C 1
ATOM 1316 O O . ASN A 1 160 ? -1.263 -11.780 -0.319 1.00 92.19 160 ASN A O 1
ATOM 1320 N N . ALA A 1 161 ? -0.682 -13.912 0.062 1.00 92.88 161 ALA A N 1
ATOM 1321 C CA . ALA A 1 161 ? -2.044 -14.460 0.040 1.00 92.88 161 ALA A CA 1
ATOM 1322 C C . ALA A 1 161 ? -3.010 -13.727 0.990 1.00 92.88 161 ALA A C 1
ATOM 1324 O O . ALA A 1 161 ? -4.170 -13.499 0.653 1.00 92.88 161 ALA A O 1
ATOM 1325 N N . ARG A 1 162 ? -2.520 -13.293 2.159 1.00 91.62 162 ARG A N 1
ATOM 1326 C CA . ARG A 1 162 ? -3.312 -12.542 3.141 1.00 91.62 162 ARG A CA 1
ATOM 1327 C C . ARG A 1 162 ? -3.781 -11.193 2.595 1.00 91.62 162 ARG A C 1
ATOM 1329 O O . ARG A 1 162 ? -4.954 -10.866 2.747 1.00 91.62 162 ARG A O 1
ATOM 1336 N N . ALA A 1 163 ? -2.886 -10.408 1.990 1.00 93.62 163 ALA A N 1
ATOM 1337 C CA . ALA A 1 163 ? -3.258 -9.118 1.412 1.00 93.62 163 ALA A CA 1
ATOM 1338 C C . ALA A 1 163 ? -4.182 -9.305 0.202 1.00 93.62 163 ALA A C 1
ATOM 1340 O O . ALA A 1 163 ? -5.208 -8.635 0.119 1.00 93.62 163 ALA A O 1
ATOM 1341 N N . ARG A 1 164 ? -3.882 -10.279 -0.673 1.00 95.94 164 ARG A N 1
ATOM 1342 C CA . ARG A 1 164 ? -4.748 -10.626 -1.812 1.00 95.94 164 ARG A CA 1
ATOM 1343 C C . ARG A 1 164 ? -6.176 -10.932 -1.376 1.00 95.94 164 ARG A C 1
ATOM 1345 O O . ARG A 1 164 ? -7.098 -10.336 -1.918 1.00 95.94 164 ARG A O 1
ATOM 1352 N N . HIS A 1 165 ? -6.352 -11.757 -0.344 1.00 94.19 165 HIS A N 1
ATOM 1353 C CA . HIS A 1 165 ? -7.677 -12.081 0.180 1.00 94.19 165 HIS A CA 1
ATOM 1354 C C . HIS A 1 165 ? -8.447 -10.837 0.650 1.00 94.19 165 HIS A C 1
ATOM 1356 O O . HIS A 1 165 ? -9.630 -10.691 0.344 1.00 94.19 165 HIS A O 1
ATOM 1362 N N . VAL A 1 166 ? -7.780 -9.906 1.345 1.00 94.31 166 VAL A N 1
ATOM 1363 C CA . VAL A 1 166 ? -8.398 -8.632 1.751 1.00 94.31 166 VAL A CA 1
ATOM 1364 C C . VAL A 1 166 ? -8.857 -7.845 0.524 1.00 94.31 166 VAL A C 1
ATOM 1366 O O . VAL A 1 166 ? -10.021 -7.453 0.463 1.00 94.31 166 VAL A O 1
ATOM 1369 N N . TYR A 1 167 ? -7.993 -7.656 -0.473 1.00 97.44 167 TYR A N 1
ATOM 1370 C CA . TYR A 1 167 ? -8.343 -6.899 -1.676 1.00 97.44 167 TYR A CA 1
ATOM 1371 C C . TYR A 1 167 ? -9.474 -7.563 -2.474 1.00 97.44 167 TYR A C 1
ATOM 1373 O O . TYR A 1 167 ? -10.429 -6.899 -2.870 1.00 97.44 167 TYR A O 1
ATOM 1381 N N . GLU A 1 168 ? -9.417 -8.878 -2.670 1.00 96.75 168 GLU A N 1
ATOM 1382 C CA . GLU A 1 168 ? -10.443 -9.634 -3.394 1.00 96.75 168 GLU A CA 1
ATOM 1383 C C . GLU A 1 168 ? -11.801 -9.591 -2.686 1.00 96.75 168 GLU A C 1
ATOM 1385 O O . GLU A 1 168 ? -12.830 -9.448 -3.351 1.00 96.75 168 GLU A O 1
ATOM 1390 N N . SER A 1 169 ? -11.812 -9.644 -1.348 1.00 94.69 169 SER A N 1
ATOM 1391 C CA . SER A 1 169 ? -13.035 -9.483 -0.545 1.00 94.69 169 SER A CA 1
ATOM 1392 C C . SER A 1 169 ? -13.665 -8.093 -0.684 1.00 94.69 169 SER A C 1
ATOM 1394 O O . SER A 1 169 ? -14.868 -7.938 -0.492 1.00 94.69 169 SER A O 1
ATOM 1396 N N . LEU A 1 170 ? -12.860 -7.097 -1.068 1.00 95.62 170 LEU A N 1
ATOM 1397 C CA . LEU A 1 170 ? -13.269 -5.720 -1.348 1.00 95.62 170 LEU A CA 1
ATOM 1398 C C . LEU A 1 170 ? -13.547 -5.469 -2.838 1.00 95.62 170 LEU A C 1
ATOM 1400 O O . LEU A 1 170 ? -13.722 -4.328 -3.256 1.00 95.62 170 LEU A O 1
ATOM 1404 N N . GLY A 1 171 ? -13.590 -6.525 -3.655 1.00 97.12 171 GLY A N 1
ATOM 1405 C CA . GLY A 1 171 ? -13.951 -6.436 -5.068 1.00 97.12 171 GLY A CA 1
ATOM 1406 C C . GLY A 1 171 ? -12.795 -6.105 -6.013 1.00 97.12 171 GLY A C 1
ATOM 1407 O O . GLY A 1 171 ? -13.032 -5.962 -7.214 1.00 97.12 171 GLY A O 1
ATOM 1408 N N . PHE A 1 172 ? -11.549 -6.037 -5.530 1.00 97.94 172 PHE A N 1
ATOM 1409 C CA . PHE A 1 172 ? -10.391 -5.949 -6.421 1.00 97.94 172 PHE A CA 1
ATOM 1410 C C . PHE A 1 172 ? -10.260 -7.240 -7.239 1.00 97.94 172 PHE A C 1
ATOM 1412 O O . PHE A 1 172 ? -10.548 -8.345 -6.771 1.00 97.94 172 PHE A O 1
ATOM 1419 N N . ARG A 1 173 ? -9.808 -7.097 -8.487 1.00 97.50 173 ARG A N 1
ATOM 1420 C CA . ARG A 1 173 ? -9.567 -8.199 -9.424 1.00 97.50 173 ARG A CA 1
ATOM 1421 C C . ARG A 1 173 ? -8.195 -8.027 -10.063 1.00 97.50 173 ARG A C 1
ATOM 1423 O O . ARG A 1 173 ? -7.766 -6.902 -10.310 1.00 97.50 173 ARG A O 1
ATOM 1430 N N . ALA A 1 174 ? -7.519 -9.138 -10.345 1.00 96.62 174 ALA A N 1
ATOM 1431 C CA . ALA A 1 174 ? -6.236 -9.106 -11.035 1.00 96.62 174 ALA A CA 1
ATOM 1432 C C . ALA A 1 174 ? -6.399 -8.540 -12.457 1.00 96.62 174 ALA A C 1
A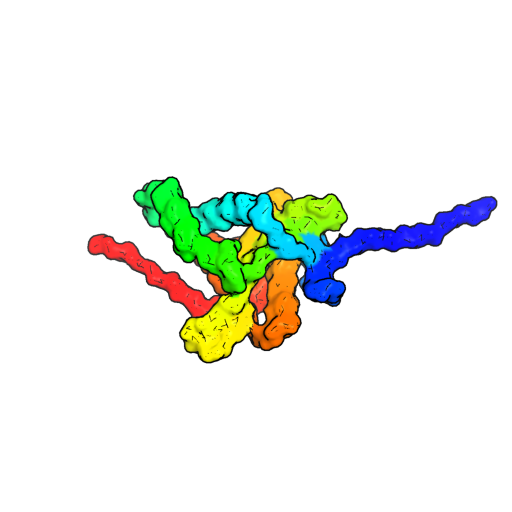TOM 1434 O O . ALA A 1 174 ? -7.215 -9.032 -13.231 1.00 96.62 174 ALA A O 1
ATOM 1435 N N . GLU A 1 175 ? -5.599 -7.529 -12.801 1.00 94.00 175 GLU A N 1
ATOM 1436 C CA . GLU A 1 175 ? -5.581 -6.927 -14.146 1.00 94.00 175 GLU A CA 1
ATOM 1437 C C . GLU A 1 175 ? -4.324 -7.285 -14.941 1.00 94.00 175 GLU A C 1
ATOM 1439 O O . GLU A 1 175 ? -4.375 -7.404 -16.162 1.00 94.00 175 GLU A O 1
ATOM 1444 N N . ARG A 1 176 ? -3.177 -7.419 -14.264 1.00 91.81 176 ARG A N 1
ATOM 1445 C CA . ARG A 1 176 ? -1.864 -7.677 -14.871 1.00 91.81 176 ARG A CA 1
ATOM 1446 C C . ARG A 1 176 ? -1.008 -8.523 -13.934 1.00 91.81 176 ARG A C 1
ATOM 1448 O O . ARG A 1 176 ? -1.273 -8.580 -12.736 1.00 91.81 176 ARG A O 1
ATOM 1455 N N . ARG A 1 177 ? 0.021 -9.164 -14.490 1.00 92.25 177 ARG A N 1
ATOM 1456 C CA . ARG A 1 177 ? 1.012 -9.952 -13.749 1.00 92.25 177 ARG A CA 1
ATOM 1457 C C . ARG A 1 177 ? 2.407 -9.679 -14.296 1.00 92.25 177 ARG A C 1
ATOM 1459 O O . ARG A 1 177 ? 2.573 -9.571 -15.511 1.00 92.25 177 ARG A O 1
ATOM 1466 N N . TYR A 1 178 ? 3.390 -9.607 -13.407 1.00 90.88 178 TYR A N 1
ATOM 1467 C CA . TYR A 1 178 ? 4.795 -9.739 -13.777 1.00 90.88 178 TYR A CA 1
ATOM 1468 C C . TYR A 1 178 ? 5.147 -11.228 -13.790 1.00 90.88 178 TYR A C 1
ATOM 1470 O O . TYR A 1 178 ? 4.753 -11.965 -12.888 1.00 90.88 178 TYR A O 1
ATOM 1478 N N . MET A 1 179 ? 5.845 -11.678 -14.831 1.00 92.19 179 MET A N 1
ATOM 1479 C CA . MET A 1 179 ? 6.278 -13.067 -14.984 1.00 92.19 179 MET A CA 1
ATOM 1480 C C . MET A 1 179 ? 7.798 -13.092 -15.104 1.00 92.19 179 MET A C 1
ATOM 1482 O O . MET A 1 179 ? 8.367 -12.321 -15.875 1.00 92.19 179 MET A O 1
ATOM 1486 N N . GLY A 1 180 ? 8.441 -13.968 -14.338 1.00 90.31 180 GLY A N 1
ATOM 1487 C CA . GLY A 1 180 ? 9.887 -14.163 -14.346 1.00 90.31 180 GLY A CA 1
ATOM 1488 C C . GLY A 1 180 ? 10.243 -15.607 -14.680 1.00 90.31 180 GLY A C 1
ATOM 1489 O O . GLY A 1 180 ? 9.463 -16.521 -14.416 1.00 90.31 180 GLY A O 1
ATOM 1490 N N . ARG A 1 181 ? 11.427 -15.803 -15.260 1.00 90.81 181 ARG A N 1
ATOM 1491 C CA . ARG A 1 181 ? 12.077 -17.110 -15.395 1.00 90.81 181 ARG A CA 1
ATOM 1492 C C . ARG A 1 181 ? 13.544 -16.970 -15.013 1.00 90.81 181 ARG A C 1
ATOM 1494 O O . ARG A 1 181 ? 14.160 -15.963 -15.361 1.00 90.81 181 ARG A O 1
ATOM 1501 N N . ILE A 1 182 ? 14.087 -17.974 -14.335 1.00 89.75 182 ILE A N 1
ATOM 1502 C CA . ILE A 1 182 ? 15.530 -18.082 -14.119 1.00 89.75 182 ILE A CA 1
ATOM 1503 C C . ILE A 1 182 ? 16.167 -18.419 -15.474 1.00 89.75 182 ILE A C 1
ATOM 1505 O O . ILE A 1 182 ? 15.634 -19.232 -16.231 1.00 89.75 182 ILE A O 1
ATOM 1509 N N . LEU A 1 183 ? 17.252 -17.724 -15.809 1.00 88.44 183 LEU A N 1
ATOM 1510 C CA . LEU A 1 183 ? 18.079 -18.024 -16.973 1.00 88.44 183 LEU A CA 1
ATOM 1511 C C . LEU A 1 183 ? 19.289 -18.795 -16.445 1.00 88.44 183 LEU A C 1
ATOM 1513 O O . LEU A 1 183 ? 20.121 -18.202 -15.761 1.00 88.44 183 LEU A O 1
ATOM 1517 N N . GLU A 1 184 ? 19.311 -20.104 -16.680 1.00 78.12 184 GLU A N 1
ATOM 1518 C CA . GLU A 1 184 ? 20.477 -20.965 -16.432 1.00 78.12 184 GLU A CA 1
ATOM 1519 C C . GLU A 1 184 ? 21.464 -20.893 -17.602 1.00 78.12 184 GLU A C 1
ATOM 1521 O O . GLU A 1 184 ? 20.996 -20.785 -18.763 1.00 78.12 184 GLU A O 1
#

Sequence (184 aa):
MKGRERTKRGSHADTLIDGERFEQTGATVELRMRRARASEYPILWGATLQTAWDDLPEDERKRLDRRRWEAHFRKKIEPYFEGNRTEKYMAEGASGEFLGYLVLGESGFLTPETHAFIYDIWVVPEHRGKGVGKSLVEWAGEWARKRGHRKIKLEVAETNARARHVYESLGFRAERRYMGRILE

Secondary structure (DSSP, 8-state):
---------------EETTEE-PPPSS----EEEEPPGGGHHHHHHHHHHHHHHTS-HHHHHHS-HHHHHHHHHHHHHHHHTSTTEEEEEEE-TTS-EEEEEEEEEE-SSSSS-EEEEEEEEE-GGGTTTTHHHHHHHHHHHHHHHTT-S-EEE---TT-HHHHHHHHHTT-------------

Foldseek 3Di:
DDDDDPPDPDPQQAQDDVRDGDDDDDQAARKHKDFDDPVCLVVVLVQVLVVVLVLDDPVVNVPDDSVVVSVVVCVVCCCQSVNPQWTKMFIAHPVRHTFWIWIKGWDDDPDPDIAIETEDTDTDPVNPPNRHSLNVVSSSVVNRVVVVGPDYDYDDRPVPVVNVVSCVVVVDDDDDDDDDDDDD

Nearest PDB structures (foldseek):
  8a9o-assembly1_A  TM=7.482E-01  e=9.604E-09  Acinetobacter baumannii
  3bj7-assembly2_C  TM=7.442E-01  e=8.845E-08  Mus musculus
  2q4v-assembly1_A  TM=6.940E-01  e=4.774E-08  Homo sapiens
  3bj8-assembly2_C  TM=6.884E-01  e=5.744E-08  Mus musculus
  2b3v-assembly1_A  TM=6.804E-01  e=9.802E-07  Homo sapiens

Solvent-accessible surface area (backbone atoms only — not comparable to full-atom values): 11335 Å² total; per-residue (Å²): 134,86,81,87,81,79,78,77,79,70,86,72,50,67,37,41,61,98,83,40,77,70,86,81,87,74,90,53,45,72,38,31,56,41,75,57,53,82,91,49,46,67,61,52,50,56,54,52,58,50,50,61,55,70,61,40,56,69,73,57,53,72,73,52,57,68,67,63,49,47,59,53,49,48,71,70,44,38,59,51,74,75,34,88,59,37,50,47,32,36,30,19,37,78,87,65,47,79,44,31,41,41,30,36,32,71,45,64,82,92,49,96,63,67,26,27,27,48,79,44,75,50,58,39,78,94,50,57,97,64,30,45,70,53,33,52,54,53,51,52,51,51,57,28,47,78,71,69,32,92,45,75,48,70,83,76,56,86,86,41,55,72,60,49,51,53,42,45,77,71,69,52,74,91,88,78,80,90,85,87,79,88,85,130

Mean predicted aligned error: 7.34 Å

Radius of gyration: 19.01 Å; Cα contacts (8 Å, |Δi|>4): 210; chains: 1; bounding box: 58×38×65 Å